Protein AF-A0A422QW40-F1 (afdb_monomer)

pLDDT: mean 78.73, std 14.74, range [31.61, 95.06]

Radius of gyration: 31.58 Å; Cα contacts (8 Å, |Δi|>4): 423; chains: 1; bounding box: 68×39×97 Å

Secondary structure (DSSP, 8-state):
------GGGTTEEEE--BTTB--EEEEEEEETTEEEEEEEEHHHHSSHHHHHHHHHHHHHHHHHHSPPPBHHHHHT---TT-SSSSTTEEEEEETTEEEEEEEEEETTEEEEEEEEHHHH-HHHHHHHHHHHHHHHHHTS---B--SSHHHHHHHHHHTGGGGS--SS-S---PPPHHHHHHHHHHHHHHHHHTSPPEEEEEEEEPTTSSEEEEEEE---SS--EEEEEEE-TTS-HHHHHHHHHHHHHHHHHHHS-HHHHHHHIIIIIHHHT-TTT--TTT-EEEEEEPPGGGTS-------------

Solvent-accessible surface area (backbone atoms only — not comparable to full-atom values): 18194 Å² total; per-residue (Å²): 130,89,83,86,88,62,94,90,41,80,49,51,42,86,41,74,64,52,91,93,41,73,29,30,33,34,32,50,46,77,39,80,92,41,82,47,74,51,77,35,40,23,92,60,56,76,32,66,68,54,18,48,54,51,44,50,53,49,52,52,52,48,46,72,76,48,60,69,40,39,49,54,63,61,62,56,50,69,57,96,85,54,85,66,85,46,43,49,35,43,83,41,83,48,101,89,56,47,28,21,32,16,43,48,78,54,99,92,47,78,49,76,51,78,29,46,29,88,81,55,35,64,69,52,12,45,49,51,22,50,52,55,42,50,53,55,52,73,72,44,81,64,44,67,61,55,97,44,74,68,57,36,51,58,45,50,71,77,43,51,78,76,52,56,81,61,96,62,89,63,79,74,79,69,74,49,74,67,54,50,51,50,54,51,49,54,55,50,51,56,56,62,71,68,50,65,54,33,42,31,46,32,42,35,58,33,92,85,78,37,29,42,35,36,38,43,26,43,75,49,89,83,53,61,67,50,78,46,80,45,76,43,84,86,51,59,68,56,64,48,34,54,56,44,49,58,52,47,36,57,48,38,26,72,76,71,30,65,59,48,18,50,51,45,37,70,81,43,41,56,67,67,51,27,72,92,71,50,48,62,86,81,37,48,76,49,77,47,73,53,61,66,79,52,67,55,75,82,76,84,68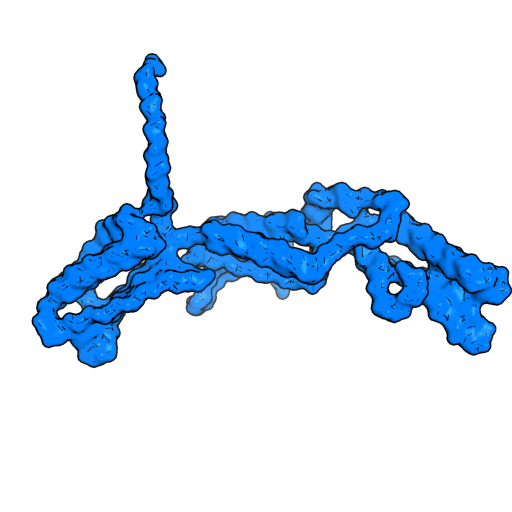,88,76,88,74,80,89,86,131

Nearest PDB structures (foldseek):
  6sy0-assembly1_B  TM=3.810E-01  e=9.345E-03  Plasmodium falciparum 3D7
  2pma-assembly1_A  TM=5.337E-01  e=3.961E+00  Legionella pneumophila subsp. pneumophila str. Philadelphia 1
  2poz-assembly1_F  TM=3.681E-01  e=4.179E+00  Mesorhizobium japonicum MAFF 303099
  2ox4-assembly1_E  TM=2.229E-01  e=3.559E+00  Zymomonas mobilis

Foldseek 3Di:
DDDDPDLQAVQKDWDPDDDPRATWIWRWDDAPNDTDIDIFGCLFAVHPVSRSVLSSVLNVLLCVQGPFDKPLLVQQDDDPPDPLNTRQWDFDDDVVFTWIKRWGQDPVGIDIDIFTCVVQNDVRRSVVSVVVNVVVSVPDQIFGPGPDPSSRVVSCVPPVVVSPDPPDSDNPDNQDPVRSVVSSVVSVVVSLVVTFFKWKWWWAQDPPRFKIWIKIWSPHVVIDIDIDIFGNNPDDLLVSLVVVLVVQLVSLCVVARNLLSVVCCVVPVCQLSPPVNDDRHVTDIDMDGRDPVSRDDPPDDDDDDDDDD

Structure (mmCIF, N/CA/C/O backbone):
data_AF-A0A422QW40-F1
#
_entry.id   AF-A0A422QW40-F1
#
loop_
_atom_site.group_PDB
_atom_site.id
_atom_site.type_symbol
_atom_site.label_atom_id
_atom_site.label_alt_id
_atom_site.label_comp_id
_atom_site.label_asym_id
_atom_site.label_entity_id
_atom_site.label_seq_id
_atom_site.pdbx_PDB_ins_code
_atom_site.Cartn_x
_atom_site.Cartn_y
_atom_site.Cartn_z
_atom_site.occupancy
_atom_site.B_iso_or_equiv
_atom_site.auth_seq_id
_atom_site.auth_comp_id
_atom_site.auth_asym_id
_atom_site.auth_atom_id
_atom_site.pdbx_PDB_model_num
ATOM 1 N N . MET A 1 1 ? 9.001 18.111 16.537 1.00 32.25 1 MET A N 1
ATOM 2 C CA . MET A 1 1 ? 7.819 17.443 15.950 1.00 32.25 1 MET A CA 1
ATOM 3 C C . MET A 1 1 ? 7.282 18.362 14.872 1.00 32.25 1 MET A C 1
ATOM 5 O O . MET A 1 1 ? 7.175 19.543 15.176 1.00 32.25 1 MET A O 1
ATOM 9 N N . 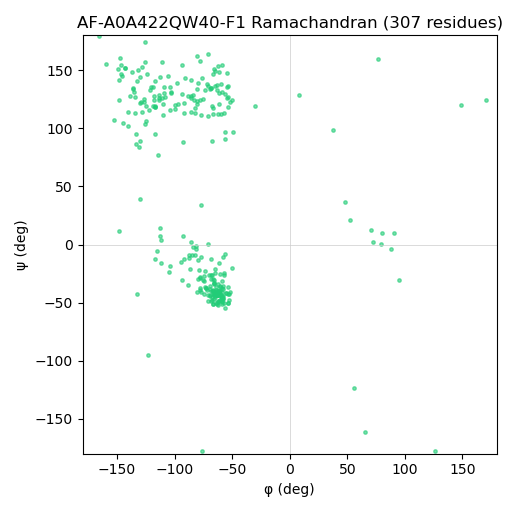PRO A 1 2 ? 7.024 17.891 13.642 1.00 34.09 2 PRO A N 1
ATOM 10 C CA . PRO A 1 2 ? 6.421 18.746 12.630 1.00 34.09 2 PRO A CA 1
ATOM 11 C C . PRO A 1 2 ? 4.976 19.064 13.033 1.00 34.09 2 PRO A C 1
ATOM 13 O O . PRO A 1 2 ? 4.255 18.180 13.497 1.00 34.09 2 PRO A O 1
ATOM 16 N N . VAL A 1 3 ? 4.620 20.340 12.914 1.00 34.12 3 VAL A N 1
ATOM 17 C CA . VAL A 1 3 ? 3.290 20.906 13.165 1.00 34.12 3 VAL A CA 1
ATOM 18 C C . VAL A 1 3 ? 2.415 20.629 11.938 1.00 34.12 3 VAL A C 1
ATOM 20 O O . VAL A 1 3 ? 2.912 20.683 10.815 1.00 34.12 3 VAL A O 1
ATOM 23 N N . PHE A 1 4 ? 1.154 20.262 12.166 1.00 40.44 4 PHE A N 1
ATOM 24 C CA . PHE A 1 4 ? 0.207 19.812 11.145 1.00 40.44 4 PHE A CA 1
ATOM 25 C C . PHE A 1 4 ? -0.789 20.928 10.827 1.00 40.44 4 PHE A C 1
ATOM 27 O O . PHE A 1 4 ? -1.591 21.260 11.692 1.00 40.44 4 PHE A O 1
ATOM 34 N N . ASP A 1 5 ? -0.763 21.430 9.597 1.00 38.44 5 ASP A N 1
ATOM 35 C CA . ASP A 1 5 ? -1.812 22.264 9.004 1.00 38.44 5 ASP A CA 1
ATOM 36 C C . ASP A 1 5 ? -2.150 21.652 7.636 1.00 38.44 5 ASP A C 1
ATOM 38 O O . ASP A 1 5 ? -1.466 21.949 6.664 1.00 38.44 5 ASP A O 1
ATOM 42 N N . ASP A 1 6 ? -3.097 20.704 7.598 1.00 43.56 6 ASP A N 1
ATOM 43 C CA . ASP A 1 6 ? -4.080 20.481 6.514 1.00 43.56 6 ASP A CA 1
ATOM 44 C C . ASP A 1 6 ? -4.842 19.151 6.744 1.00 43.56 6 ASP A C 1
ATOM 46 O O . ASP A 1 6 ? -4.253 18.068 6.860 1.00 43.56 6 ASP A O 1
ATOM 50 N N . ASP A 1 7 ? -6.176 19.215 6.786 1.00 51.72 7 ASP A N 1
ATOM 51 C CA . ASP A 1 7 ? -7.093 18.086 7.039 1.00 51.72 7 ASP A CA 1
ATOM 52 C C . ASP A 1 7 ? -6.984 16.964 5.983 1.00 51.72 7 ASP A C 1
ATOM 54 O O . ASP A 1 7 ? -7.394 15.818 6.203 1.00 51.72 7 ASP A O 1
ATOM 58 N N . SER A 1 8 ? -6.370 17.254 4.832 1.00 56.41 8 SER A N 1
ATOM 59 C CA . SER A 1 8 ? -6.226 16.328 3.707 1.00 56.41 8 SER A CA 1
ATOM 60 C C . SER A 1 8 ? -5.087 15.295 3.865 1.00 56.41 8 SER A C 1
ATOM 62 O O . SER A 1 8 ? -5.067 14.275 3.153 1.00 56.41 8 SER A O 1
ATOM 64 N N . GLU A 1 9 ? -4.174 15.485 4.829 1.00 64.38 9 GLU A N 1
ATOM 65 C CA . GLU A 1 9 ? -2.908 14.736 4.943 1.00 64.38 9 GLU A CA 1
ATOM 66 C C . GLU A 1 9 ? -2.797 13.799 6.158 1.00 64.38 9 GLU A C 1
ATOM 68 O O . GLU A 1 9 ? -1.749 13.189 6.371 1.00 64.38 9 GLU A O 1
ATOM 73 N N . TYR A 1 10 ? -3.864 13.591 6.942 1.00 76.38 10 TYR A N 1
ATOM 74 C CA . TYR A 1 10 ? -3.786 12.723 8.128 1.00 76.38 10 TYR A CA 1
ATOM 75 C C . TYR A 1 10 ? -3.163 11.346 7.822 1.00 76.38 10 TYR A C 1
ATOM 77 O O . TYR A 1 10 ? -3.645 10.586 6.972 1.00 76.38 10 TYR A O 1
ATOM 85 N N . GLY A 1 11 ? -2.099 11.016 8.564 1.00 78.44 11 GLY A N 1
ATOM 86 C CA . GLY A 1 11 ? -1.365 9.755 8.455 1.00 78.44 11 GLY A CA 1
ATOM 87 C C . GLY A 1 11 ? -0.546 9.600 7.174 1.00 78.44 11 GLY A C 1
ATOM 88 O O . GLY A 1 11 ? -0.102 8.489 6.887 1.00 78.44 11 GLY A O 1
ATOM 89 N N . ILE A 1 12 ? -0.357 10.675 6.408 1.00 88.38 12 ILE A N 1
ATOM 90 C CA . ILE A 1 12 ? 0.447 10.739 5.189 1.00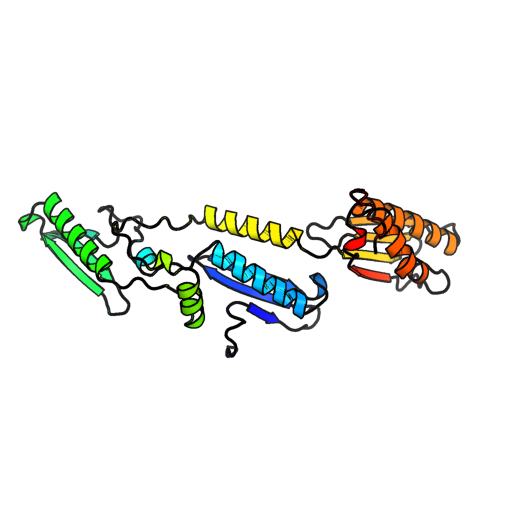 88.38 12 ILE A CA 1
ATOM 91 C C . ILE A 1 12 ? 1.549 11.779 5.406 1.00 88.38 12 ILE A C 1
ATOM 93 O O . ILE A 1 12 ? 1.309 12.848 5.948 1.00 88.38 12 ILE A O 1
ATOM 97 N N . TYR A 1 13 ? 2.775 11.447 5.013 1.00 88.38 13 TYR A N 1
ATOM 98 C CA . TYR A 1 13 ? 3.954 12.266 5.272 1.00 88.38 13 TYR A CA 1
ATOM 99 C C . TYR A 1 13 ? 4.804 12.375 4.013 1.00 88.38 13 TYR A C 1
ATOM 101 O O . TYR A 1 13 ? 5.193 11.348 3.440 1.00 88.38 13 TYR A O 1
ATOM 109 N N . ARG A 1 14 ? 5.136 13.603 3.609 1.00 91.56 14 ARG A N 1
ATOM 110 C CA . ARG A 1 14 ? 6.107 13.856 2.546 1.00 91.56 14 ARG A CA 1
ATOM 111 C C . ARG A 1 14 ? 7.530 13.752 3.088 1.00 91.56 14 ARG A C 1
ATOM 113 O O . ARG A 1 14 ? 7.861 14.310 4.128 1.00 91.56 14 ARG A O 1
ATOM 120 N N . PHE A 1 15 ? 8.377 13.046 2.354 1.00 89.75 15 PHE A N 1
ATOM 121 C CA . PHE A 1 15 ? 9.818 13.012 2.553 1.00 89.75 15 PHE A CA 1
ATOM 122 C C . PHE A 1 15 ? 10.484 13.452 1.257 1.00 89.75 15 PHE A C 1
ATOM 124 O O . PHE A 1 15 ? 10.370 12.765 0.239 1.00 89.75 15 PHE A O 1
ATOM 131 N N . GLU A 1 16 ? 11.185 14.578 1.304 1.00 89.88 16 GLU A N 1
ATOM 132 C CA . GLU A 1 16 ? 11.960 15.049 0.161 1.00 89.88 16 GLU A CA 1
ATOM 133 C C . GLU A 1 16 ? 13.202 14.193 -0.088 1.00 89.88 16 GLU A C 1
ATOM 135 O O . GLU A 1 16 ? 13.622 13.390 0.755 1.00 89.88 16 GLU A O 1
ATOM 140 N N . ALA A 1 17 ? 13.768 14.338 -1.287 1.00 85.81 17 ALA A N 1
ATOM 141 C CA . ALA A 1 17 ? 14.987 13.638 -1.654 1.00 85.81 17 ALA A CA 1
ATOM 142 C C . ALA A 1 17 ? 16.130 14.061 -0.722 1.00 85.81 17 ALA A C 1
ATOM 144 O O . ALA A 1 17 ? 16.372 15.249 -0.510 1.00 85.81 17 ALA A O 1
ATOM 145 N N . HIS A 1 18 ? 16.842 13.083 -0.169 1.00 79.44 18 HIS A N 1
ATOM 146 C CA . HIS A 1 18 ? 17.982 13.335 0.703 1.00 79.44 18 HIS A CA 1
ATOM 147 C C . HIS A 1 18 ? 19.103 12.333 0.419 1.00 79.44 18 HIS A C 1
ATOM 149 O O . HIS A 1 18 ? 18.951 11.127 0.637 1.00 79.44 18 HIS A O 1
ATOM 155 N N . GLY A 1 19 ? 20.232 12.834 -0.089 1.00 81.31 19 GLY A N 1
ATOM 156 C CA . GLY A 1 19 ? 21.357 12.006 -0.525 1.00 81.31 19 GLY A CA 1
ATOM 157 C C . GLY A 1 19 ? 20.931 10.974 -1.574 1.00 81.31 19 GLY A C 1
ATOM 158 O O . GLY A 1 19 ? 20.345 11.314 -2.597 1.00 81.31 19 GLY A O 1
ATOM 159 N N . HIS A 1 20 ? 21.185 9.692 -1.302 1.00 74.50 20 HIS A N 1
ATOM 160 C CA . HIS A 1 20 ? 20.801 8.580 -2.184 1.00 74.50 20 HIS A CA 1
ATOM 161 C C . HIS A 1 20 ? 19.332 8.146 -2.044 1.00 74.50 20 HIS A C 1
ATOM 163 O O . HIS A 1 20 ? 18.886 7.217 -2.723 1.00 74.50 20 HIS A O 1
ATOM 169 N N . HIS A 1 21 ? 18.567 8.771 -1.147 1.00 76.25 21 HIS A N 1
ATOM 170 C CA . HIS A 1 21 ? 17.152 8.477 -0.980 1.00 76.25 21 HIS A CA 1
ATOM 171 C C . HIS A 1 21 ? 16.322 9.404 -1.860 1.00 76.25 21 HIS A C 1
ATOM 173 O O . HIS A 1 21 ? 16.253 10.606 -1.622 1.00 76.25 21 HIS A O 1
ATOM 179 N N . GLY A 1 22 ? 15.662 8.819 -2.861 1.00 82.88 22 GLY A N 1
ATOM 180 C CA . GLY A 1 22 ? 14.663 9.528 -3.651 1.00 82.88 22 GLY A CA 1
ATOM 181 C C . GLY A 1 22 ? 13.478 9.971 -2.795 1.00 82.88 22 GLY A C 1
ATOM 182 O O . GLY A 1 22 ? 13.164 9.350 -1.771 1.00 82.88 22 GLY A O 1
ATOM 183 N N . ALA A 1 23 ? 12.823 11.035 -3.244 1.00 89.81 23 ALA A N 1
ATOM 184 C CA . ALA A 1 23 ? 11.664 11.579 -2.567 1.00 89.81 23 ALA A CA 1
ATOM 185 C C . ALA A 1 23 ? 10.480 10.594 -2.582 1.00 89.81 23 ALA A C 1
ATOM 187 O O . ALA A 1 23 ? 10.366 9.728 -3.461 1.00 89.81 23 ALA A O 1
ATOM 188 N N . LYS A 1 24 ? 9.651 10.656 -1.540 1.00 92.56 24 LYS A N 1
ATOM 189 C CA . LYS A 1 24 ? 8.623 9.650 -1.259 1.00 92.56 24 LYS A CA 1
ATOM 190 C C . LYS A 1 24 ? 7.517 10.179 -0.354 1.00 92.56 24 LYS A C 1
ATOM 192 O O . LYS A 1 24 ? 7.725 11.058 0.475 1.00 92.56 24 LYS A O 1
ATOM 197 N N . TRP A 1 25 ? 6.357 9.556 -0.456 1.00 93.06 25 TRP A N 1
ATOM 198 C CA . TRP A 1 25 ? 5.246 9.692 0.472 1.00 93.06 25 TRP A CA 1
ATOM 199 C C . TRP A 1 25 ? 5.164 8.461 1.368 1.00 93.06 25 TRP A C 1
ATOM 201 O O . TRP A 1 25 ? 5.286 7.327 0.905 1.00 93.06 25 TRP A O 1
ATOM 211 N N . ARG A 1 26 ? 4.963 8.656 2.667 1.00 93.62 26 ARG A N 1
ATOM 212 C CA . ARG A 1 26 ? 4.802 7.574 3.640 1.00 93.62 26 ARG A CA 1
ATOM 213 C C . ARG A 1 26 ? 3.425 7.652 4.265 1.00 93.62 26 ARG A C 1
ATOM 215 O O . ARG A 1 26 ? 3.065 8.674 4.827 1.00 93.62 26 ARG A O 1
ATOM 222 N N . VAL A 1 27 ? 2.702 6.545 4.234 1.00 92.75 27 VAL A N 1
ATOM 223 C CA . VAL A 1 27 ? 1.495 6.343 5.028 1.00 92.75 27 VAL A CA 1
ATOM 224 C C . VAL A 1 27 ? 1.905 5.682 6.337 1.00 92.75 27 VAL A C 1
ATOM 226 O O . VAL A 1 27 ? 2.510 4.612 6.302 1.00 92.75 27 VAL A O 1
ATOM 229 N N . SER A 1 28 ? 1.602 6.305 7.473 1.00 89.69 28 SER A N 1
ATOM 230 C CA . SER A 1 28 ? 1.846 5.757 8.810 1.00 89.69 28 SER A CA 1
ATOM 231 C C . SER A 1 28 ? 0.611 5.953 9.683 1.00 89.69 28 SER A C 1
ATOM 233 O O . SER A 1 28 ? 0.221 7.074 10.004 1.00 89.69 28 SER A O 1
ATOM 235 N N . LEU A 1 29 ? -0.024 4.841 10.049 1.00 84.81 29 LEU A N 1
ATOM 236 C CA . LEU A 1 29 ? -1.287 4.796 10.783 1.00 84.81 29 LEU A CA 1
ATOM 237 C C . LEU A 1 29 ? -1.205 3.727 11.874 1.00 84.81 29 LEU A C 1
ATOM 239 O O . LEU A 1 29 ? -0.579 2.687 11.693 1.00 84.81 29 LEU A O 1
ATOM 243 N N . SER A 1 30 ? -1.905 3.935 12.986 1.00 81.19 30 SER A N 1
ATOM 244 C CA . SER A 1 30 ? -2.104 2.900 14.006 1.00 81.19 30 SER A CA 1
ATOM 245 C C . SER A 1 30 ? -3.574 2.506 14.066 1.00 81.19 30 SER A C 1
ATOM 247 O O . SER A 1 30 ? -4.449 3.370 14.203 1.00 81.19 30 SER A O 1
ATOM 249 N N . ARG A 1 31 ? -3.866 1.205 13.940 1.00 79.88 31 ARG A N 1
ATOM 250 C CA . ARG A 1 31 ? -5.231 0.660 14.011 1.00 79.88 31 ARG A CA 1
ATOM 251 C C . ARG A 1 31 ? -5.260 -0.635 14.808 1.00 79.88 31 ARG A C 1
ATOM 253 O O . ARG A 1 31 ? -4.487 -1.555 14.563 1.00 79.88 31 ARG A O 1
ATOM 260 N N . GLN A 1 32 ? -6.151 -0.696 15.800 1.00 77.00 32 GLN A N 1
ATOM 261 C CA . GLN A 1 32 ? -6.352 -1.863 16.667 1.00 77.00 32 GLN A CA 1
ATOM 262 C C . GLN A 1 32 ? -5.041 -2.452 17.238 1.00 77.00 32 GLN A C 1
ATOM 264 O O . GLN A 1 32 ? -4.926 -3.669 17.398 1.00 77.00 32 GLN A O 1
ATOM 269 N N . GLY A 1 33 ? -4.061 -1.603 17.568 1.00 74.50 33 GLY A N 1
ATOM 270 C CA . GLY A 1 33 ? -2.753 -2.014 18.099 1.00 74.50 33 GLY A CA 1
ATOM 271 C C . GLY A 1 33 ? -1.738 -2.496 17.054 1.00 74.50 33 GLY A C 1
ATOM 272 O O . GLY A 1 33 ? -0.703 -3.025 17.443 1.00 74.50 33 GLY A O 1
ATOM 273 N N . HIS A 1 34 ? -2.019 -2.328 15.758 1.00 81.88 34 HIS A N 1
ATOM 274 C CA . HIS A 1 34 ? -1.082 -2.590 14.666 1.00 81.88 34 HIS A CA 1
ATOM 275 C C . HIS A 1 34 ? -0.619 -1.269 14.057 1.00 81.88 34 HIS A C 1
ATOM 277 O O . HIS A 1 34 ? -1.442 -0.444 13.653 1.00 81.88 34 HIS A O 1
ATOM 283 N N . GLN A 1 35 ? 0.698 -1.095 13.977 1.00 84.69 35 GLN A N 1
ATOM 284 C CA . GLN A 1 35 ? 1.316 -0.025 13.209 1.00 84.69 35 GLN A CA 1
ATOM 285 C C . GLN A 1 35 ? 1.346 -0.444 11.738 1.00 84.69 35 GLN A C 1
ATOM 287 O O . GLN A 1 35 ? 1.893 -1.489 11.387 1.00 84.69 35 GLN A O 1
ATOM 292 N N . ILE A 1 36 ? 0.716 0.357 10.891 1.00 89.44 36 ILE A N 1
ATOM 293 C CA . ILE A 1 36 ? 0.648 0.166 9.449 1.00 89.44 36 ILE A CA 1
ATOM 294 C C . ILE A 1 36 ? 1.498 1.259 8.826 1.00 89.44 36 ILE A C 1
ATOM 296 O O . ILE A 1 36 ? 1.140 2.434 8.881 1.00 89.44 36 ILE A O 1
ATOM 300 N N . GLU A 1 37 ? 2.615 0.858 8.230 1.00 91.31 37 GLU A N 1
ATOM 301 C CA . GLU A 1 37 ? 3.505 1.753 7.504 1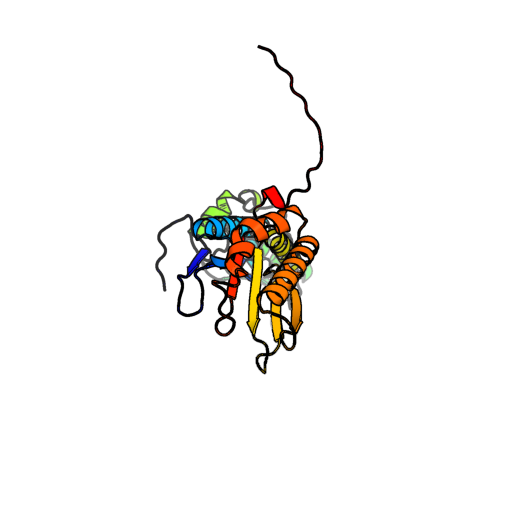.00 91.31 37 GLU A CA 1
ATOM 302 C C . GLU A 1 37 ? 3.651 1.277 6.060 1.00 91.31 37 GLU A C 1
ATOM 304 O O . GLU A 1 37 ? 3.878 0.092 5.802 1.00 91.31 37 GLU A O 1
ATOM 309 N N . ARG A 1 38 ? 3.532 2.198 5.103 1.00 92.44 38 ARG A N 1
ATOM 310 C CA . ARG A 1 38 ? 3.862 1.935 3.702 1.00 92.44 38 ARG A CA 1
ATOM 311 C C . ARG A 1 38 ? 4.434 3.173 3.039 1.00 92.44 38 ARG A C 1
ATOM 313 O O . ARG A 1 38 ? 4.027 4.287 3.333 1.00 92.44 38 ARG A O 1
ATOM 320 N N . THR A 1 39 ? 5.382 2.968 2.133 1.00 92.62 39 THR A N 1
ATOM 321 C CA . THR A 1 39 ? 6.076 4.043 1.419 1.00 92.62 39 THR A CA 1
ATOM 322 C C . THR A 1 39 ? 5.805 3.959 -0.084 1.00 92.62 39 THR A C 1
ATOM 324 O O . THR A 1 39 ? 5.799 2.869 -0.657 1.00 92.62 39 THR A O 1
ATOM 327 N N . PHE A 1 40 ? 5.621 5.119 -0.707 1.00 91.94 40 PHE A N 1
ATOM 328 C CA . PHE A 1 40 ? 5.358 5.346 -2.123 1.00 91.94 40 PHE A CA 1
ATOM 329 C C . PHE A 1 40 ? 6.425 6.311 -2.647 1.00 91.94 40 PHE A C 1
ATOM 331 O O . PHE A 1 40 ? 6.418 7.480 -2.284 1.00 91.94 40 PHE A O 1
ATOM 338 N N . CYS A 1 41 ? 7.394 5.822 -3.422 1.00 90.06 41 CYS A N 1
ATOM 339 C CA . CYS A 1 41 ? 8.500 6.656 -3.905 1.00 90.06 41 CYS A CA 1
ATOM 340 C C . CYS A 1 41 ? 8.174 7.292 -5.256 1.00 90.06 41 CYS A C 1
ATOM 342 O O . CYS A 1 41 ? 7.643 6.606 -6.129 1.00 90.06 41 CYS A O 1
ATOM 344 N N . ASP A 1 42 ? 8.622 8.528 -5.469 1.00 89.06 42 ASP A N 1
ATOM 345 C CA . ASP A 1 42 ? 8.429 9.268 -6.724 1.00 89.06 42 ASP A CA 1
ATOM 346 C C . ASP A 1 42 ? 9.030 8.497 -7.911 1.00 89.06 42 ASP A C 1
ATOM 348 O O . ASP A 1 42 ? 8.420 8.385 -8.967 1.00 89.06 42 ASP A O 1
ATOM 352 N N . SER A 1 43 ? 10.158 7.811 -7.699 1.00 84.75 43 SER A N 1
ATOM 353 C CA . SER A 1 43 ? 10.797 6.945 -8.702 1.00 84.75 43 SER A CA 1
ATOM 354 C C . SER A 1 43 ? 10.023 5.666 -9.060 1.00 84.75 43 SER A C 1
ATOM 356 O O . SER A 1 43 ? 10.383 4.975 -10.015 1.00 84.75 43 SER A O 1
ATOM 358 N N . LEU A 1 44 ? 8.995 5.299 -8.286 1.00 85.88 44 LEU A N 1
ATOM 359 C CA . LEU A 1 44 ? 8.123 4.156 -8.574 1.00 85.88 44 LEU A CA 1
ATOM 360 C C . LEU A 1 44 ? 6.867 4.559 -9.348 1.00 85.88 44 LEU A C 1
ATOM 362 O O . LEU A 1 44 ? 6.371 3.729 -10.104 1.00 85.88 44 LEU A O 1
ATOM 366 N N . TYR A 1 45 ? 6.358 5.779 -9.151 1.00 85.31 45 TYR A N 1
ATOM 367 C CA . TYR A 1 45 ? 5.095 6.238 -9.748 1.00 85.31 45 TYR A CA 1
ATOM 368 C C . TYR A 1 45 ? 5.256 7.393 -10.749 1.00 85.31 45 TYR A C 1
ATOM 370 O O . TYR A 1 45 ? 4.295 7.761 -11.412 1.00 85.31 45 TYR A O 1
ATOM 378 N N . GLY A 1 46 ? 6.464 7.939 -10.890 1.00 82.88 46 GLY A N 1
ATOM 379 C CA . GLY A 1 46 ? 6.828 8.944 -11.888 1.00 82.88 46 GLY A CA 1
ATOM 380 C C . GLY A 1 46 ? 6.735 10.384 -11.386 1.00 82.88 46 GLY A C 1
ATOM 381 O O . GLY A 1 46 ? 7.522 11.220 -11.817 1.00 82.88 46 GLY A O 1
ATOM 382 N N . SER 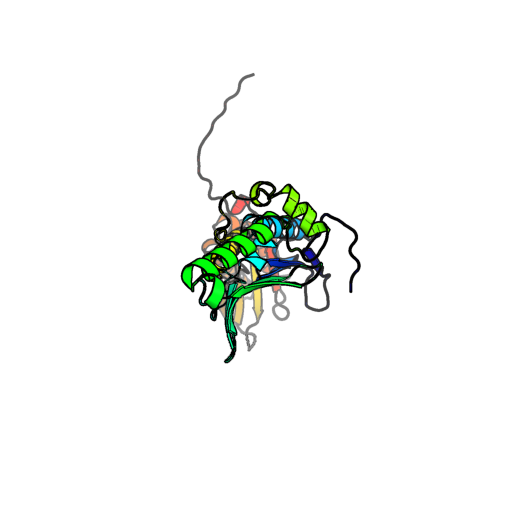A 1 47 ? 5.836 10.691 -10.446 1.00 86.94 47 SER A N 1
ATOM 383 C CA . SER A 1 47 ? 5.691 12.050 -9.905 1.00 86.94 47 SER A CA 1
ATOM 384 C C . SER A 1 47 ? 5.260 12.077 -8.437 1.00 86.94 47 SER A C 1
ATOM 386 O O . SER A 1 47 ? 4.688 11.118 -7.916 1.00 86.94 47 SER A O 1
ATOM 388 N N . SER A 1 48 ? 5.497 13.207 -7.762 1.00 88.44 48 SER A N 1
ATOM 389 C CA . SER A 1 48 ? 5.036 13.412 -6.380 1.00 88.44 48 SER A CA 1
ATOM 390 C C . SER A 1 48 ? 3.503 13.376 -6.279 1.00 88.44 48 SER A C 1
ATOM 392 O O . SER A 1 48 ? 2.956 12.754 -5.370 1.00 88.44 48 SER A O 1
ATOM 394 N N . MET A 1 49 ? 2.794 13.961 -7.252 1.00 88.62 49 MET A N 1
ATOM 395 C CA . MET A 1 49 ? 1.327 13.996 -7.268 1.00 88.62 49 MET A CA 1
ATOM 396 C C . MET A 1 49 ? 0.713 12.597 -7.414 1.00 88.62 49 MET A C 1
ATOM 398 O O . MET A 1 49 ? -0.191 12.238 -6.660 1.00 88.62 49 MET A O 1
ATOM 402 N N . THR A 1 50 ? 1.227 11.772 -8.332 1.00 89.56 50 THR A N 1
ATOM 403 C CA . THR A 1 50 ? 0.762 10.381 -8.492 1.00 89.56 50 THR A CA 1
ATOM 404 C C . THR A 1 50 ? 1.051 9.551 -7.242 1.00 89.56 50 THR A C 1
ATOM 406 O O . THR A 1 50 ? 0.190 8.787 -6.802 1.00 89.56 50 THR A O 1
ATOM 409 N N . CYS A 1 51 ? 2.206 9.754 -6.599 1.00 90.12 51 CYS A N 1
ATOM 410 C CA . CYS A 1 51 ? 2.513 9.124 -5.314 1.00 90.12 51 CYS A CA 1
ATOM 411 C C . CYS A 1 51 ? 1.532 9.520 -4.211 1.00 90.12 51 CYS A C 1
ATOM 413 O O . CYS A 1 51 ? 1.093 8.648 -3.461 1.00 90.12 51 CYS A O 1
ATOM 415 N N . LEU A 1 52 ? 1.176 10.804 -4.111 1.00 89.88 52 LEU A N 1
ATOM 416 C CA . LEU A 1 52 ? 0.216 11.291 -3.123 1.00 89.88 52 LEU A CA 1
ATOM 417 C C . LEU A 1 52 ? -1.172 10.678 -3.342 1.00 89.88 52 LEU A C 1
ATOM 419 O O . LEU A 1 52 ? -1.797 10.227 -2.382 1.00 89.88 52 LEU A O 1
ATOM 423 N N . ILE A 1 53 ? -1.634 10.595 -4.594 1.00 90.1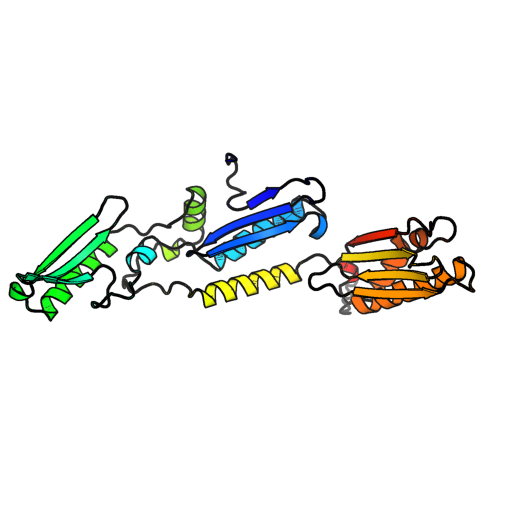2 53 ILE A N 1
ATOM 424 C CA . ILE A 1 53 ? -2.904 9.938 -4.946 1.00 90.12 53 ILE A CA 1
ATOM 425 C C . ILE A 1 53 ? -2.893 8.474 -4.486 1.00 90.12 53 ILE A C 1
ATOM 427 O O . ILE A 1 53 ? -3.831 8.027 -3.824 1.00 90.12 53 ILE A O 1
ATOM 431 N N . GLN A 1 54 ? -1.813 7.737 -4.762 1.00 92.50 54 GLN A N 1
ATOM 432 C CA . GLN A 1 54 ? -1.682 6.336 -4.347 1.00 92.50 54 GLN A CA 1
ATOM 433 C C . GLN A 1 54 ? -1.592 6.182 -2.822 1.00 92.50 54 GLN A C 1
ATOM 435 O O . GLN A 1 54 ? -2.215 5.283 -2.253 1.00 92.50 54 GLN A O 1
ATOM 440 N N . ALA A 1 55 ? -0.877 7.078 -2.138 1.00 92.75 55 ALA A N 1
ATOM 441 C CA . ALA A 1 55 ? -0.795 7.097 -0.680 1.00 92.75 55 ALA A CA 1
ATOM 442 C C . ALA A 1 55 ? -2.167 7.366 -0.034 1.00 92.75 55 ALA A C 1
ATOM 444 O O . ALA A 1 55 ? -2.550 6.658 0.902 1.00 92.75 55 ALA A O 1
ATOM 445 N N . ARG A 1 56 ? -2.938 8.325 -0.566 1.00 90.50 56 ARG A N 1
ATOM 446 C CA . ARG A 1 56 ? -4.315 8.626 -0.136 1.00 90.50 56 ARG A CA 1
ATOM 447 C C . ARG A 1 56 ? -5.245 7.440 -0.365 1.00 90.50 56 ARG A C 1
ATOM 449 O O . ARG A 1 56 ? -5.909 7.002 0.571 1.00 90.50 56 ARG A O 1
ATOM 456 N N . ALA A 1 57 ? -5.224 6.849 -1.557 1.00 90.88 57 ALA A N 1
ATOM 457 C CA . ALA A 1 57 ? -6.021 5.662 -1.860 1.00 90.88 57 ALA A CA 1
ATOM 458 C C . ALA A 1 57 ? -5.682 4.485 -0.926 1.00 90.88 57 ALA A C 1
ATOM 460 O O . ALA A 1 57 ? -6.578 3.781 -0.458 1.00 90.88 57 ALA A O 1
ATOM 461 N N . TYR A 1 58 ? -4.397 4.277 -0.614 1.00 92.75 58 TYR A N 1
ATOM 462 C CA . TYR A 1 58 ? -3.967 3.220 0.302 1.00 92.75 58 TYR A CA 1
ATOM 463 C C . TYR A 1 58 ? -4.428 3.477 1.737 1.00 92.75 58 TYR A C 1
ATOM 465 O O . TYR A 1 58 ? -4.953 2.566 2.380 1.00 92.75 58 TYR A O 1
ATOM 473 N N . ARG A 1 59 ? -4.280 4.713 2.233 1.00 89.12 59 ARG A N 1
ATOM 474 C CA . ARG A 1 59 ? -4.806 5.132 3.540 1.00 89.12 59 ARG A CA 1
ATOM 475 C C . ARG A 1 59 ? -6.298 4.830 3.633 1.00 89.12 59 ARG A C 1
ATOM 477 O O . ARG A 1 59 ? -6.731 4.199 4.595 1.00 89.12 59 ARG A O 1
ATOM 484 N N . ASP A 1 60 ? -7.060 5.242 2.631 1.00 86.12 60 ASP A N 1
ATOM 485 C CA . ASP A 1 60 ? -8.511 5.115 2.619 1.00 86.12 60 ASP A CA 1
ATOM 486 C C . ASP A 1 60 ? -8.956 3.645 2.566 1.00 86.12 60 ASP A C 1
ATOM 488 O O . ASP A 1 60 ? -9.858 3.250 3.307 1.00 86.12 60 ASP A O 1
ATOM 492 N N . ALA A 1 61 ? -8.266 2.807 1.783 1.00 88.94 61 ALA A N 1
ATOM 493 C CA . ALA A 1 61 ? -8.493 1.362 1.756 1.00 88.94 61 ALA A CA 1
ATOM 494 C C . ALA A 1 61 ? -8.197 0.697 3.113 1.00 88.94 61 ALA A C 1
ATOM 496 O O . ALA A 1 61 ? -8.960 -0.155 3.572 1.00 88.94 61 ALA A O 1
ATOM 497 N N . VAL A 1 62 ? -7.110 1.099 3.781 1.00 89.00 62 VAL A N 1
ATOM 498 C CA . VAL A 1 62 ? -6.756 0.608 5.122 1.00 89.00 62 VAL A CA 1
ATOM 499 C C . VAL A 1 62 ? -7.788 1.049 6.155 1.00 89.00 62 VAL A C 1
ATOM 501 O O . VAL A 1 62 ? -8.196 0.234 6.981 1.00 89.00 62 VAL A O 1
ATOM 504 N N . MET A 1 63 ? -8.231 2.307 6.107 1.00 83.44 63 MET A N 1
ATOM 505 C CA . MET A 1 63 ? -9.260 2.822 7.010 1.00 83.44 63 MET A CA 1
ATOM 506 C C . MET A 1 63 ? -10.568 2.050 6.855 1.00 83.44 63 MET A C 1
ATOM 508 O O . MET A 1 63 ? -11.109 1.608 7.863 1.00 83.44 63 MET A O 1
ATOM 512 N N . ALA A 1 64 ? -11.029 1.831 5.619 1.00 81.38 64 ALA A N 1
ATOM 513 C CA . ALA A 1 64 ? -12.245 1.072 5.330 1.00 81.38 64 ALA A CA 1
ATOM 514 C C . ALA A 1 64 ? -12.155 -0.391 5.803 1.00 81.38 64 ALA A C 1
ATOM 516 O O . ALA A 1 64 ? -13.098 -0.926 6.380 1.00 81.38 64 ALA A O 1
ATOM 517 N N . ALA A 1 65 ? -11.008 -1.044 5.596 1.00 84.69 65 ALA A N 1
ATOM 518 C CA . ALA A 1 65 ? -10.841 -2.456 5.934 1.00 84.69 65 ALA A CA 1
ATOM 519 C C . ALA A 1 65 ? -10.582 -2.719 7.427 1.00 84.69 65 ALA A C 1
ATOM 521 O O . ALA A 1 65 ? -10.898 -3.809 7.922 1.00 84.69 65 ALA A O 1
ATOM 522 N N . ILE A 1 66 ? -9.959 -1.764 8.127 1.00 83.62 66 ILE A N 1
ATOM 523 C CA . ILE A 1 66 ? -9.529 -1.886 9.524 1.00 83.62 66 ILE A CA 1
ATOM 524 C C . ILE A 1 66 ? -10.012 -0.645 10.298 1.00 83.62 66 ILE A C 1
ATOM 526 O O . ILE A 1 66 ? -9.249 0.311 10.497 1.00 83.62 66 ILE A O 1
ATOM 530 N N . PRO A 1 67 ? -11.273 -0.657 10.764 1.00 74.88 67 PRO A N 1
ATOM 531 C CA . PRO A 1 67 ? -11.853 0.481 11.460 1.00 74.88 67 PRO A CA 1
ATOM 532 C C . PRO A 1 67 ? -11.146 0.745 12.800 1.00 74.88 67 PRO A C 1
ATOM 534 O O . PRO A 1 67 ? -10.600 -0.185 13.420 1.00 74.88 67 PRO A O 1
ATOM 537 N N . PRO A 1 68 ? -11.127 2.010 13.260 1.00 71.94 68 PRO A N 1
ATOM 538 C CA . PRO A 1 68 ? -10.586 2.364 14.565 1.00 71.94 68 PRO A CA 1
ATOM 539 C C . PRO A 1 68 ? -11.360 1.663 15.687 1.00 71.94 68 PRO A C 1
ATOM 541 O O . PRO A 1 68 ? -12.551 1.392 15.577 1.00 71.94 68 PRO A O 1
ATOM 544 N N . THR A 1 69 ? -10.652 1.359 16.774 1.00 71.69 69 THR A N 1
ATOM 545 C CA . THR A 1 69 ? -11.243 0.691 17.943 1.00 71.69 69 THR A CA 1
ATOM 546 C C . THR A 1 69 ? -12.169 1.667 18.662 1.00 71.69 69 THR A C 1
ATOM 548 O O . THR A 1 69 ? -11.767 2.813 18.897 1.00 71.69 69 THR A O 1
ATOM 551 N N . THR A 1 70 ? -13.355 1.230 19.076 1.00 71.50 70 THR A N 1
ATOM 552 C CA . THR A 1 70 ? -14.192 2.045 19.969 1.00 71.50 70 THR A CA 1
ATOM 553 C C . THR A 1 70 ? -13.683 1.953 21.411 1.00 71.50 70 THR A C 1
ATOM 555 O O . THR A 1 70 ? -12.969 1.023 21.808 1.00 71.50 70 THR A O 1
ATOM 558 N N . ASN A 1 71 ? -14.013 2.944 22.234 1.00 71.56 71 ASN A N 1
ATOM 559 C CA . ASN A 1 71 ? -13.739 2.900 23.670 1.00 71.56 71 ASN A CA 1
ATOM 560 C C . ASN A 1 71 ? -14.444 1.713 24.347 1.00 71.56 71 ASN A C 1
ATOM 562 O O . ASN A 1 71 ? -13.842 1.056 25.194 1.00 71.56 71 ASN A O 1
ATOM 566 N N . HIS A 1 72 ? -15.656 1.374 23.913 1.00 68.19 72 HIS A N 1
ATOM 567 C CA . HIS A 1 72 ? -16.394 0.194 24.360 1.00 68.19 72 HIS A CA 1
ATOM 568 C C . HIS A 1 72 ? -15.641 -1.109 24.091 1.00 68.19 72 HIS A C 1
ATOM 570 O O . HIS A 1 72 ? -15.417 -1.889 25.015 1.00 68.19 72 HIS A O 1
ATOM 576 N N . GLU A 1 73 ? -15.123 -1.302 22.876 1.00 69.19 73 GLU A N 1
ATOM 577 C CA . GLU A 1 73 ? -14.302 -2.471 22.528 1.00 69.19 73 GLU A CA 1
ATOM 578 C C . GLU A 1 73 ? -13.041 -2.598 23.404 1.00 69.19 73 GLU A C 1
ATOM 580 O O . GLU A 1 73 ? -12.581 -3.707 23.693 1.00 69.19 73 GLU A O 1
ATOM 585 N N . ARG A 1 74 ? -12.466 -1.477 23.870 1.00 70.62 74 ARG A N 1
ATOM 586 C CA . ARG A 1 74 ? -11.350 -1.510 24.834 1.00 70.62 74 ARG A CA 1
ATOM 587 C C . ARG A 1 74 ? -11.801 -1.952 26.218 1.00 70.62 74 ARG A C 1
ATOM 589 O O . ARG A 1 74 ? -11.086 -2.719 26.861 1.00 70.62 74 ARG A O 1
ATOM 596 N N . VAL A 1 75 ? -12.931 -1.433 26.690 1.00 70.75 75 VAL A N 1
ATOM 597 C CA . VAL A 1 75 ? -13.412 -1.648 28.059 1.00 70.75 75 VAL A CA 1
ATOM 598 C C . VAL A 1 75 ? -13.988 -3.058 28.233 1.00 70.75 75 VAL A C 1
ATOM 600 O O . VAL A 1 75 ? -13.838 -3.632 29.308 1.00 70.75 75 VAL A O 1
ATOM 603 N N . VAL A 1 76 ? -14.557 -3.656 27.183 1.00 73.31 76 VAL A N 1
ATOM 604 C CA . VAL A 1 76 ? -15.109 -5.027 27.193 1.00 73.31 76 VAL A CA 1
ATOM 605 C C . VAL A 1 76 ? -14.022 -6.102 27.001 1.00 73.31 76 VAL A C 1
ATOM 607 O O . VAL A 1 76 ? -14.285 -7.296 27.121 1.00 73.31 76 VAL A O 1
ATOM 610 N N . ARG A 1 77 ? -12.757 -5.715 26.774 1.00 70.56 77 ARG A N 1
ATOM 611 C CA . ARG A 1 77 ? -11.653 -6.662 26.561 1.00 70.56 77 ARG A CA 1
ATOM 612 C C . ARG A 1 77 ? -11.457 -7.582 27.767 1.00 70.56 77 ARG A C 1
ATOM 614 O O . ARG A 1 77 ? -10.988 -7.141 28.818 1.00 70.56 77 ARG A O 1
ATOM 621 N N . LEU A 1 78 ? -11.753 -8.865 27.582 1.00 72.75 78 LEU A N 1
ATOM 622 C CA . LEU A 1 78 ? -11.460 -9.919 28.548 1.00 72.75 78 LEU A CA 1
ATOM 623 C C . LEU A 1 78 ? -9.950 -10.057 28.757 1.00 72.75 78 LEU A C 1
ATOM 625 O O . LEU A 1 78 ? -9.158 -9.996 27.810 1.00 72.75 78 LEU A O 1
ATOM 629 N N . ARG A 1 79 ? -9.564 -10.207 30.021 1.00 70.88 79 ARG A N 1
ATOM 630 C CA . ARG A 1 79 ? -8.200 -10.548 30.422 1.00 70.88 79 ARG A CA 1
ATOM 631 C C . ARG A 1 79 ? -8.098 -12.063 30.588 1.00 70.88 79 ARG A C 1
ATOM 633 O O . ARG A 1 79 ? -9.104 -12.718 30.836 1.00 70.88 79 ARG A O 1
ATOM 640 N N . SER A 1 80 ? -6.895 -12.607 30.425 1.00 69.81 80 SER A N 1
ATOM 641 C CA . SER A 1 80 ? -6.642 -14.052 30.516 1.00 69.81 80 SER A CA 1
ATOM 642 C C . SER A 1 80 ? -6.890 -14.632 31.911 1.00 69.81 80 SER A C 1
ATOM 644 O O . SER A 1 80 ? -7.101 -15.828 32.036 1.00 69.81 80 SER A O 1
ATOM 646 N N . ASP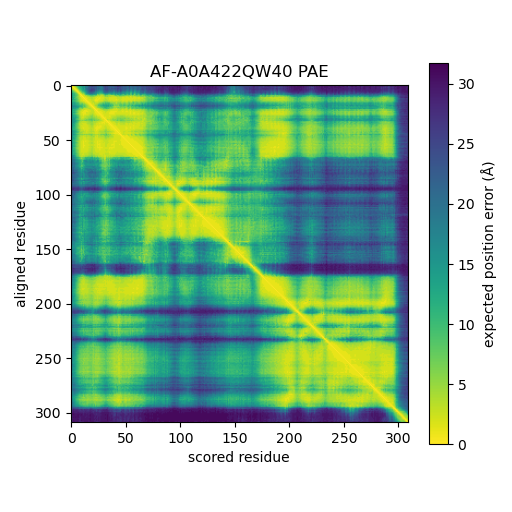 A 1 81 ? -6.870 -13.789 32.940 1.00 73.56 81 ASP A N 1
ATOM 647 C CA . ASP A 1 81 ? -7.093 -14.108 34.354 1.00 73.56 81 ASP A CA 1
ATOM 648 C C . ASP A 1 81 ? -8.563 -13.937 34.791 1.00 73.56 81 ASP A C 1
ATOM 650 O O . ASP A 1 81 ? -8.884 -14.012 35.976 1.00 73.56 81 ASP A O 1
ATOM 654 N N . ASN A 1 82 ? -9.481 -13.674 33.857 1.00 74.44 82 ASN A N 1
ATOM 655 C CA . ASN A 1 82 ? -10.870 -13.384 34.188 1.00 74.44 82 ASN A CA 1
ATOM 656 C C . ASN A 1 82 ? -11.689 -14.666 34.424 1.00 74.44 82 ASN A C 1
ATOM 658 O O . ASN A 1 82 ? -11.906 -15.450 33.505 1.00 74.44 82 ASN A O 1
ATOM 662 N N . GLN A 1 83 ? -12.208 -14.827 35.643 1.00 71.75 83 GLN A N 1
ATOM 663 C CA . GLN A 1 83 ? -13.033 -15.975 36.051 1.00 71.75 83 GLN A CA 1
ATOM 664 C C . GLN A 1 83 ? -14.547 -15.754 35.870 1.00 71.75 83 GLN A C 1
ATOM 666 O O . GLN A 1 83 ? -15.342 -16.687 35.971 1.00 71.75 83 GLN A O 1
ATOM 671 N N . SER A 1 84 ? -14.985 -14.516 35.623 1.00 72.69 84 SER A N 1
ATOM 672 C CA . SER A 1 84 ? -16.411 -14.177 35.525 1.00 72.69 84 SER A CA 1
ATOM 673 C C . SER A 1 84 ? -16.992 -14.383 34.127 1.00 72.69 84 SER A C 1
ATOM 675 O O . SER A 1 84 ? -18.210 -14.506 34.001 1.00 72.69 84 SER A O 1
ATOM 677 N N . GLY A 1 85 ? -16.145 -14.403 33.094 1.00 75.25 85 GLY A N 1
ATOM 678 C CA . GLY A 1 85 ? -16.554 -14.335 31.690 1.00 75.25 85 GLY A CA 1
ATOM 679 C C . GLY A 1 85 ? -16.895 -12.913 31.225 1.00 75.25 85 GLY A C 1
ATOM 680 O O . GLY A 1 85 ? -17.209 -12.718 30.053 1.00 75.25 85 GLY A O 1
ATOM 681 N N . VAL A 1 86 ? -16.787 -11.904 32.104 1.00 77.88 86 VAL A N 1
ATOM 682 C CA . VAL A 1 86 ? -17.092 -10.495 31.807 1.00 77.88 86 VAL A CA 1
ATOM 683 C C . VAL A 1 86 ? -15.934 -9.599 32.243 1.00 77.88 86 VAL A C 1
ATOM 685 O O . VAL A 1 86 ? -15.543 -9.557 33.412 1.00 77.88 86 VAL A O 1
ATOM 688 N N . SER A 1 87 ? -15.378 -8.822 31.309 1.00 79.38 87 SER A N 1
ATOM 689 C CA . SER A 1 87 ? -14.274 -7.908 31.623 1.00 79.38 87 SER A CA 1
ATOM 690 C C . SER A 1 87 ? -14.666 -6.890 32.694 1.00 79.38 87 SER A C 1
ATOM 692 O O . SER A 1 87 ? -15.695 -6.224 32.581 1.00 79.38 87 SER A O 1
ATOM 694 N N . GLY A 1 88 ? -13.814 -6.735 33.709 1.00 80.75 88 GLY A N 1
ATOM 695 C CA . GLY A 1 88 ? -14.027 -5.818 34.828 1.00 80.75 88 GLY A CA 1
ATOM 696 C C . GLY A 1 88 ? -14.824 -6.406 35.994 1.00 80.75 88 GLY A C 1
ATOM 697 O O . GLY A 1 88 ? -14.945 -5.720 37.004 1.00 80.75 88 GLY A O 1
ATOM 698 N N . VAL A 1 89 ? -15.319 -7.644 35.892 1.00 85.69 89 VAL A N 1
ATOM 699 C CA . VAL A 1 89 ? -15.914 -8.376 37.020 1.00 85.69 89 VAL A CA 1
ATOM 700 C C . VAL A 1 89 ? -14.885 -9.357 37.575 1.00 85.69 89 VAL A C 1
ATOM 702 O O . VAL A 1 89 ? -14.435 -10.255 36.860 1.00 85.69 89 VAL A O 1
ATOM 705 N N . ILE A 1 90 ? -14.489 -9.151 38.829 1.00 86.50 90 ILE A N 1
ATOM 706 C CA . ILE A 1 90 ? -13.408 -9.874 39.509 1.00 86.50 90 ILE A CA 1
ATOM 707 C C . ILE A 1 90 ? -14.000 -10.611 40.711 1.00 86.50 90 ILE A C 1
ATOM 709 O O . ILE A 1 90 ? -14.803 -10.034 41.445 1.00 86.50 90 ILE A O 1
ATOM 713 N N . PHE A 1 91 ? -13.607 -11.869 40.895 1.00 86.81 91 PHE A N 1
ATOM 714 C CA . PHE A 1 91 ? -13.875 -12.613 42.121 1.00 86.81 91 PHE A CA 1
ATOM 715 C C . PHE A 1 91 ? -12.768 -12.308 43.126 1.00 86.81 91 PHE A C 1
ATOM 717 O O . PHE A 1 91 ? -11.592 -12.408 42.777 1.00 86.81 91 PHE A O 1
ATOM 724 N N . ASN A 1 92 ? -13.140 -11.877 44.328 1.00 85.62 92 ASN A N 1
ATOM 725 C CA . ASN A 1 92 ? -12.202 -11.566 45.393 1.00 85.62 92 ASN A CA 1
ATOM 726 C C . ASN A 1 92 ? -12.463 -12.478 46.589 1.00 85.62 92 ASN A C 1
ATOM 728 O O . ASN A 1 92 ? -13.550 -12.442 47.174 1.00 85.62 92 ASN A O 1
ATOM 732 N N . GLU A 1 93 ? -11.453 -13.260 46.938 1.00 82.88 93 GLU A N 1
ATOM 733 C CA . GLU A 1 93 ? -11.450 -14.188 48.062 1.00 82.88 93 GLU A CA 1
ATOM 734 C C . GLU A 1 93 ? -10.414 -13.681 49.071 1.00 82.88 93 GLU A C 1
ATOM 736 O O . GLU A 1 93 ? -9.280 -14.142 49.108 1.00 82.88 93 GLU A O 1
ATOM 741 N N . ASP A 1 94 ? -10.787 -12.640 49.823 1.00 78.88 94 ASP A N 1
ATOM 742 C CA . ASP A 1 94 ? -10.011 -12.200 50.985 1.00 78.88 94 ASP A CA 1
ATOM 743 C C . ASP A 1 94 ? -10.457 -13.027 52.203 1.00 78.88 94 ASP A C 1
ATOM 745 O O . ASP A 1 94 ? -11.660 -13.240 52.377 1.00 78.88 94 ASP A O 1
ATOM 749 N N . ASP A 1 95 ? -9.521 -13.407 53.083 1.00 58.88 95 ASP A N 1
ATOM 750 C CA . ASP A 1 95 ? -9.729 -14.296 54.251 1.00 58.88 95 ASP A CA 1
ATOM 751 C C . ASP A 1 95 ? -10.910 -13.912 55.170 1.00 58.88 95 ASP A C 1
ATOM 753 O O . ASP A 1 95 ? -11.419 -14.741 55.923 1.00 58.88 95 ASP A O 1
ATOM 757 N N . ALA A 1 96 ? -11.373 -12.660 55.118 1.00 67.12 96 ALA A N 1
ATOM 758 C CA . ALA A 1 96 ? -12.510 -12.178 55.898 1.00 67.12 96 ALA A CA 1
ATOM 759 C C . ALA A 1 96 ? -13.809 -11.988 55.085 1.00 67.12 96 ALA A C 1
ATOM 761 O O . ALA A 1 96 ? -14.889 -11.979 55.676 1.00 67.12 96 ALA A O 1
ATOM 762 N N . HIS A 1 97 ? -13.742 -11.798 53.758 1.00 75.75 97 HIS A N 1
ATOM 763 C CA . HIS A 1 97 ? -14.902 -11.418 52.939 1.00 75.75 97 HIS A CA 1
ATOM 764 C C . HIS A 1 97 ? -14.783 -11.890 51.479 1.00 75.75 97 HIS A C 1
ATOM 766 O O . HIS A 1 97 ? -14.093 -11.279 50.661 1.00 75.75 97 HIS A O 1
ATOM 772 N N . VAL A 1 98 ? -15.571 -12.905 51.116 1.00 87.56 98 VAL A N 1
ATOM 773 C CA . VAL A 1 98 ? -15.729 -13.348 49.722 1.00 87.56 98 VAL A CA 1
ATOM 774 C C . VAL A 1 98 ? -16.721 -12.433 48.997 1.00 87.56 98 VAL A C 1
ATOM 776 O O . VAL A 1 98 ? -17.866 -12.270 49.432 1.00 87.56 98 VAL A O 1
ATOM 779 N N . SER A 1 99 ? -16.306 -11.814 47.890 1.00 90.19 99 SER A N 1
ATOM 780 C CA . SER A 1 99 ? -17.153 -10.873 47.144 1.00 90.19 99 SER A CA 1
ATOM 781 C C . SER A 1 99 ? -16.882 -10.849 45.640 1.00 90.19 99 SER A C 1
ATOM 783 O O . SER A 1 99 ? -15.763 -11.048 45.173 1.00 90.19 99 SER A O 1
ATOM 785 N N . TRP A 1 100 ? -17.923 -10.530 44.872 1.00 90.56 100 TRP A N 1
ATOM 786 C CA . TRP A 1 100 ? -17.811 -10.187 43.458 1.00 90.56 100 TRP A CA 1
ATOM 787 C C . TRP A 1 100 ? -17.686 -8.676 43.295 1.00 90.56 100 TRP A C 1
ATOM 789 O O . TRP A 1 100 ? -18.482 -7.908 43.835 1.00 90.56 100 TRP A O 1
ATOM 799 N N . ILE A 1 101 ? -16.692 -8.227 42.532 1.00 89.69 101 ILE A N 1
ATOM 800 C CA . ILE A 1 101 ? -16.388 -6.806 42.358 1.00 89.69 101 ILE A CA 1
ATOM 801 C C . ILE A 1 101 ? -16.576 -6.415 40.896 1.00 89.69 101 ILE A C 1
ATOM 803 O O . ILE A 1 101 ? -15.857 -6.888 40.018 1.00 89.69 101 ILE A O 1
ATOM 807 N N . ALA A 1 102 ? -17.500 -5.491 40.640 1.00 90.62 102 ALA A N 1
ATOM 808 C CA . ALA A 1 102 ? -17.609 -4.796 39.365 1.00 90.62 102 ALA A CA 1
ATOM 809 C C . ALA A 1 102 ? -16.667 -3.588 39.370 1.00 90.62 102 ALA A C 1
ATOM 811 O O . ALA A 1 102 ? -16.734 -2.745 40.263 1.00 90.62 102 ALA A O 1
ATOM 812 N N . THR A 1 103 ? -15.810 -3.464 38.361 1.00 88.00 103 THR A N 1
ATOM 813 C CA . THR A 1 103 ? -14.877 -2.341 38.184 1.00 88.00 103 THR A CA 1
ATOM 814 C C . THR A 1 103 ? -15.080 -1.689 36.822 1.00 88.00 103 THR A C 1
ATOM 816 O O . THR A 1 103 ? -15.423 -2.360 35.851 1.00 88.00 103 THR A O 1
ATOM 819 N N . PHE A 1 104 ? -14.884 -0.374 36.722 1.00 85.25 104 PHE A N 1
ATOM 820 C CA . PHE A 1 104 ? -14.946 0.377 35.469 1.00 85.25 104 PHE A CA 1
ATOM 821 C C . PHE A 1 104 ? -13.978 1.556 35.495 1.00 85.25 104 PHE A C 1
ATOM 823 O O . PHE A 1 104 ? -14.037 2.398 36.385 1.00 85.25 104 PHE A O 1
ATOM 830 N N . THR A 1 105 ? -13.090 1.628 34.506 1.00 81.88 105 THR A N 1
ATOM 831 C CA . THR A 1 105 ? -12.109 2.709 34.376 1.00 81.88 105 THR A CA 1
ATOM 832 C C . THR A 1 105 ? -12.424 3.517 33.128 1.00 81.88 105 THR A C 1
ATOM 834 O O . THR A 1 105 ? -12.477 2.965 32.032 1.00 81.88 105 THR A O 1
ATOM 837 N N . SER A 1 106 ? -12.596 4.824 33.297 1.00 76.31 106 SER A N 1
ATOM 838 C CA . SER A 1 106 ? -12.780 5.791 32.211 1.00 76.31 106 SER A CA 1
ATOM 839 C C . SER A 1 106 ? -11.766 6.924 32.317 1.00 76.31 106 SER A C 1
ATOM 841 O O . SER A 1 106 ? -11.065 7.035 33.321 1.00 76.31 106 SER A O 1
ATOM 843 N N . ALA A 1 107 ? -11.736 7.813 31.321 1.00 69.62 107 ALA A N 1
ATOM 844 C CA . ALA A 1 107 ? -10.947 9.045 31.388 1.00 69.62 107 ALA A CA 1
ATOM 845 C C . ALA A 1 107 ? -11.309 9.928 32.602 1.00 69.62 107 ALA A C 1
ATOM 847 O O . ALA A 1 107 ? -10.461 10.654 33.101 1.00 69.62 107 ALA A O 1
ATOM 848 N N . LYS A 1 108 ? -12.548 9.828 33.112 1.00 72.19 108 LYS A N 1
ATOM 849 C CA . LYS A 1 108 ? -13.033 10.576 34.285 1.00 72.19 108 LYS A CA 1
ATOM 850 C C . LYS A 1 108 ? -12.683 9.915 35.628 1.00 72.19 108 LYS A C 1
ATOM 852 O O . LYS A 1 108 ? -13.048 10.446 36.669 1.00 72.19 108 LYS A O 1
ATOM 857 N N . GLY A 1 109 ? -12.029 8.749 35.622 1.00 78.88 109 GLY A N 1
ATOM 858 C CA . GLY A 1 109 ? -11.627 8.026 36.831 1.00 78.88 109 GLY A CA 1
ATOM 859 C C . GLY A 1 109 ? -12.099 6.570 36.886 1.00 78.88 109 GLY A C 1
ATOM 860 O O . GLY A 1 109 ? -12.709 6.043 35.945 1.00 78.88 109 GLY A O 1
ATOM 861 N N . ARG A 1 110 ? -11.787 5.911 38.009 1.00 85.38 110 ARG A N 1
ATOM 862 C CA . ARG A 1 110 ? -12.105 4.503 38.289 1.00 85.38 110 ARG A CA 1
ATOM 863 C C . ARG A 1 110 ? -13.299 4.395 39.239 1.00 85.38 110 ARG A C 1
ATOM 865 O O . ARG A 1 110 ? -13.296 5.007 40.299 1.00 85.38 110 ARG A O 1
ATOM 872 N N . LYS A 1 111 ? -14.284 3.576 38.879 1.00 89.31 111 LYS A N 1
ATOM 873 C CA . LYS A 1 111 ? -15.436 3.193 39.705 1.00 89.31 111 LYS A CA 1
ATOM 874 C C . LYS A 1 111 ? -15.347 1.709 40.054 1.00 89.31 111 LYS A C 1
ATOM 876 O O . LYS A 1 111 ? -14.889 0.907 39.238 1.00 89.31 111 LYS A O 1
ATOM 881 N N . SER A 1 112 ? -15.780 1.344 41.255 1.00 90.56 112 SER A N 1
ATOM 882 C CA . SER A 1 112 ? -15.852 -0.049 41.699 1.00 90.56 112 SER A CA 1
ATOM 883 C C . SER A 1 112 ? -17.003 -0.257 42.677 1.00 90.56 112 SER A C 1
ATOM 885 O O . SER A 1 112 ? -17.217 0.597 43.534 1.00 90.56 112 SER A O 1
ATOM 887 N N . LYS A 1 113 ? -17.703 -1.388 42.582 1.00 91.31 113 LYS A N 1
ATOM 888 C CA . LYS A 1 113 ? -18.784 -1.787 43.493 1.00 91.31 113 LYS A CA 1
ATOM 889 C C . LYS A 1 113 ? -18.622 -3.261 43.846 1.00 91.31 113 LYS A C 1
ATOM 891 O O . LYS A 1 113 ? -18.338 -4.065 42.961 1.00 91.31 113 LYS A O 1
ATOM 896 N N . ARG A 1 114 ? -18.751 -3.587 45.131 1.00 91.94 114 ARG A N 1
ATOM 897 C CA . ARG A 1 114 ? -18.592 -4.946 45.666 1.00 91.94 114 ARG A CA 1
ATOM 898 C C . ARG A 1 114 ? -19.960 -5.523 46.019 1.00 91.94 114 ARG A C 1
ATOM 900 O O . ARG A 1 114 ? -20.819 -4.783 46.486 1.00 91.94 114 ARG A O 1
ATOM 907 N N . PHE A 1 115 ? -20.119 -6.823 45.816 1.00 91.94 115 PHE A N 1
ATOM 908 C CA . PHE A 1 115 ? -21.306 -7.601 46.151 1.00 91.94 115 PHE A CA 1
ATOM 909 C C . PHE A 1 115 ? -20.861 -8.812 46.969 1.00 91.94 115 PHE A C 1
ATOM 911 O O . PHE A 1 115 ? -20.110 -9.655 46.476 1.00 91.94 115 PHE A O 1
ATOM 918 N N . SER A 1 116 ? -21.260 -8.862 48.238 1.00 91.12 116 SER A N 1
ATOM 919 C CA . SER A 1 116 ? -20.829 -9.903 49.173 1.00 91.12 116 SER A CA 1
ATOM 920 C C . SER A 1 116 ? -21.505 -11.238 48.864 1.00 91.12 116 SER A C 1
ATOM 922 O O . SER A 1 116 ? -22.725 -11.304 48.709 1.00 91.12 116 SER A O 1
ATOM 924 N N . VAL A 1 117 ? -20.724 -12.322 48.827 1.00 90.12 117 VAL A N 1
ATOM 925 C CA . VAL A 1 117 ? -21.261 -13.685 48.677 1.00 90.12 117 VAL A CA 1
ATOM 926 C C . VAL A 1 117 ? -22.045 -14.101 49.922 1.00 90.12 117 VAL A C 1
ATOM 928 O O . VAL A 1 117 ? -23.022 -14.832 49.806 1.00 90.12 117 VAL A O 1
ATOM 931 N N . LYS A 1 118 ? -21.686 -13.586 51.104 1.00 89.00 118 LYS A N 1
ATOM 932 C CA . LYS A 1 118 ? -22.399 -13.869 52.359 1.00 89.00 118 LYS A CA 1
ATOM 933 C C . LYS A 1 118 ? -23.830 -13.317 52.366 1.00 89.00 118 LYS A C 1
ATOM 935 O O . LYS A 1 118 ? -24.704 -13.912 52.982 1.00 89.00 118 LYS A O 1
ATOM 940 N N . GLU A 1 119 ? -24.058 -12.185 51.704 1.00 88.88 119 GLU A N 1
ATOM 941 C CA . GLU A 1 119 ? -25.356 -11.493 51.694 1.00 88.88 119 GLU A CA 1
ATOM 942 C C . GLU A 1 119 ? -26.280 -11.989 50.579 1.00 88.88 119 GLU A C 1
ATOM 944 O O . GLU A 1 119 ? -27.492 -12.047 50.765 1.00 88.88 119 GLU A O 1
ATOM 949 N N . HIS A 1 120 ? -25.718 -12.344 49.420 1.00 85.00 120 HIS A N 1
ATOM 950 C CA . HIS A 1 120 ? -26.501 -12.659 48.222 1.00 85.00 120 HIS A CA 1
ATOM 951 C C . HIS A 1 120 ? -26.344 -14.105 47.733 1.00 85.00 120 HIS A C 1
ATOM 953 O O . HIS A 1 120 ? -27.110 -14.546 46.888 1.00 85.00 120 HIS A O 1
ATOM 959 N N . GLY A 1 121 ? -25.367 -14.864 48.227 1.00 88.25 121 GLY A N 1
ATOM 960 C CA . GLY A 1 121 ? -24.956 -16.123 47.605 1.00 88.25 121 GLY A CA 1
ATOM 961 C C . GLY A 1 121 ? -24.094 -15.897 46.357 1.00 88.25 121 GLY A C 1
ATOM 962 O O . GLY A 1 121 ? -24.079 -14.816 45.764 1.00 88.25 121 GLY A O 1
ATOM 963 N N . ASN A 1 122 ? -23.328 -16.917 45.964 1.00 87.75 122 ASN A N 1
ATOM 964 C CA . ASN A 1 122 ? -22.278 -16.773 44.949 1.00 87.75 122 ASN A CA 1
ATOM 965 C C . ASN A 1 122 ? -22.830 -16.367 43.572 1.00 87.75 122 ASN A C 1
ATOM 967 O O . ASN A 1 122 ? -22.382 -15.381 42.984 1.00 87.75 122 ASN A O 1
ATOM 971 N N . ASP A 1 123 ? -23.837 -17.091 43.084 1.00 87.75 123 ASP A N 1
ATOM 972 C CA . ASP A 1 123 ? -24.387 -16.884 41.741 1.00 87.75 123 ASP A CA 1
ATOM 973 C C . ASP A 1 123 ? -25.119 -15.544 41.617 1.00 87.75 123 ASP A C 1
ATOM 975 O O . ASP A 1 123 ? -24.959 -14.827 40.627 1.00 87.75 123 ASP A O 1
ATOM 979 N N . GLN A 1 124 ? -25.874 -15.155 42.646 1.00 90.38 124 GLN A N 1
ATOM 980 C CA . GLN A 1 124 ? -26.597 -13.886 42.649 1.00 90.38 124 GLN A CA 1
ATOM 981 C C . GLN A 1 124 ? -25.645 -12.695 42.814 1.00 90.38 124 GLN A C 1
ATOM 983 O O . GLN A 1 124 ? -25.804 -11.693 42.117 1.00 90.38 124 GLN A O 1
ATOM 988 N N . ALA A 1 125 ? -24.608 -12.804 43.654 1.00 89.25 125 ALA A N 1
ATOM 989 C CA . ALA A 1 125 ? -23.566 -11.781 43.755 1.00 89.25 125 ALA A CA 1
ATOM 990 C C . ALA A 1 125 ? -22.827 -11.591 42.417 1.00 89.25 125 ALA A C 1
ATOM 992 O O . ALA A 1 125 ? -22.586 -10.455 41.996 1.00 89.25 125 ALA A O 1
ATOM 993 N N . LYS A 1 126 ? -22.542 -12.688 41.699 1.00 87.31 126 LYS A N 1
ATOM 994 C CA . LYS A 1 126 ? -21.980 -12.645 40.342 1.00 87.31 126 LYS A CA 1
ATOM 995 C C . LYS A 1 126 ? -22.925 -11.943 39.364 1.00 87.31 126 LYS A C 1
ATOM 997 O O . LYS A 1 126 ? -22.490 -11.053 38.632 1.00 87.31 126 LYS A O 1
ATOM 1002 N N . ALA A 1 127 ? -24.208 -12.308 39.358 1.00 87.00 127 ALA A N 1
ATOM 1003 C CA . ALA A 1 127 ? -25.209 -11.711 38.476 1.00 87.00 127 ALA A CA 1
ATOM 1004 C C . ALA A 1 127 ? -25.364 -10.199 38.713 1.00 87.00 127 ALA A C 1
ATOM 1006 O O . ALA A 1 127 ? -25.380 -9.425 37.756 1.00 87.00 127 ALA A O 1
ATOM 1007 N N . LEU A 1 128 ? -25.386 -9.760 39.976 1.00 90.75 128 LEU A N 1
ATOM 1008 C CA . LEU A 1 128 ? -25.444 -8.342 40.346 1.00 90.75 128 LEU A CA 1
ATOM 1009 C C . LEU A 1 128 ? -24.198 -7.571 39.889 1.00 90.75 128 LEU A C 1
ATOM 1011 O O . LEU A 1 128 ? -24.314 -6.465 39.356 1.00 90.75 128 LEU A O 1
ATOM 1015 N N . ALA A 1 129 ? -23.009 -8.162 40.033 1.00 88.94 129 ALA A N 1
ATOM 1016 C CA . ALA A 1 129 ? -21.773 -7.555 39.547 1.00 88.94 129 ALA A CA 1
ATOM 1017 C C . ALA A 1 129 ? -21.767 -7.398 38.016 1.00 88.94 129 ALA A C 1
ATOM 1019 O O . ALA A 1 129 ? -21.344 -6.358 37.503 1.00 88.94 129 ALA A O 1
ATOM 1020 N N . ILE A 1 130 ? -22.278 -8.394 37.285 1.00 86.38 130 ILE A N 1
ATOM 1021 C CA . ILE A 1 130 ? -22.431 -8.336 35.824 1.00 86.38 130 ILE A CA 1
ATOM 1022 C C . ILE A 1 130 ? -23.457 -7.268 35.425 1.00 86.38 130 ILE A C 1
ATOM 1024 O O . ILE A 1 130 ? -23.156 -6.437 34.570 1.00 86.38 130 ILE A O 1
ATOM 1028 N N . ALA A 1 131 ? -24.627 -7.229 36.067 1.00 86.56 131 ALA A N 1
ATOM 1029 C CA . ALA A 1 131 ? -25.666 -6.239 35.782 1.00 86.56 131 ALA A CA 1
ATOM 1030 C C . ALA A 1 131 ? -25.175 -4.804 36.028 1.00 86.56 131 ALA A C 1
ATOM 1032 O O . ALA A 1 131 ? -25.346 -3.926 35.183 1.00 86.56 131 ALA A O 1
ATOM 1033 N N . GLN A 1 132 ? -24.469 -4.571 37.138 1.00 89.88 132 GLN A N 1
ATOM 1034 C CA . GLN A 1 132 ? -23.887 -3.262 37.432 1.00 89.88 132 GLN A CA 1
ATOM 1035 C C . GLN A 1 132 ? -22.843 -2.849 36.388 1.00 89.88 132 GLN A C 1
ATOM 1037 O O . GLN A 1 132 ? -22.767 -1.683 35.994 1.00 89.88 132 GLN A O 1
ATOM 1042 N N . ARG A 1 133 ? -22.015 -3.801 35.947 1.00 86.62 133 ARG A N 1
ATOM 1043 C CA . ARG A 1 133 ? -21.016 -3.574 34.902 1.00 86.62 133 ARG A CA 1
ATOM 1044 C C . ARG A 1 133 ? -21.678 -3.220 33.570 1.00 86.62 133 ARG A C 1
ATOM 1046 O O . ARG A 1 133 ? -21.206 -2.313 32.890 1.00 86.62 133 ARG A O 1
ATOM 1053 N N . GLN A 1 134 ? -22.760 -3.911 33.237 1.00 83.25 134 GLN A N 1
ATOM 1054 C CA . GLN A 1 134 ? -23.556 -3.694 32.038 1.00 83.25 134 GLN A CA 1
ATOM 1055 C C . GLN A 1 134 ? -24.192 -2.298 32.020 1.00 83.25 134 GLN A C 1
ATOM 1057 O O . GLN A 1 134 ? -24.109 -1.592 31.018 1.00 83.25 134 GLN A O 1
ATOM 1062 N N . GLU A 1 135 ? -24.741 -1.857 33.151 1.00 85.62 135 GLU A N 1
ATOM 1063 C CA . GLU A 1 135 ? -25.275 -0.503 33.321 1.00 85.62 135 GLU A CA 1
ATOM 1064 C C . GLU A 1 135 ? -24.200 0.568 33.071 1.00 85.62 135 GLU A C 1
ATOM 1066 O O . GLU A 1 135 ? -24.423 1.525 32.329 1.00 85.62 135 GLU A O 1
ATOM 1071 N N . TRP A 1 136 ? -22.995 0.390 33.626 1.00 86.50 136 TRP A N 1
ATOM 1072 C CA . TRP A 1 136 ? -21.889 1.328 33.404 1.00 86.50 136 TRP A CA 1
ATOM 1073 C C . TRP A 1 136 ? -21.394 1.360 31.961 1.00 86.50 136 TRP A C 1
ATOM 1075 O O . TRP A 1 136 ? -20.971 2.420 31.502 1.00 86.50 136 TRP A O 1
ATOM 1085 N N . LEU A 1 137 ? -21.426 0.227 31.257 1.00 80.38 137 LEU A N 1
ATOM 1086 C CA . LEU A 1 137 ? -21.113 0.177 29.831 1.00 80.38 137 LEU A CA 1
ATOM 1087 C C . LEU A 1 137 ? -22.177 0.932 29.033 1.00 80.38 137 LEU A C 1
ATOM 1089 O O . LEU A 1 137 ? -21.823 1.846 28.299 1.00 80.38 137 LEU A O 1
ATOM 1093 N N . ASN A 1 138 ? -23.461 0.634 29.240 1.00 78.00 138 ASN A N 1
ATOM 1094 C CA . ASN A 1 138 ? -24.568 1.294 28.540 1.00 78.00 138 ASN A CA 1
ATOM 1095 C C . ASN A 1 138 ? -24.575 2.817 28.737 1.00 78.00 138 ASN A C 1
ATOM 1097 O O . ASN A 1 138 ? -24.842 3.562 27.799 1.00 78.00 138 ASN A O 1
ATOM 1101 N N . ALA A 1 139 ? -24.243 3.288 29.941 1.00 80.69 139 ALA A N 1
ATOM 1102 C CA . ALA A 1 139 ? -24.142 4.714 30.245 1.00 80.69 139 ALA A CA 1
ATOM 1103 C C . ALA A 1 139 ? -22.853 5.373 29.711 1.00 80.69 139 ALA A C 1
ATOM 1105 O O . ALA A 1 139 ? -22.714 6.598 29.769 1.00 80.69 139 ALA A O 1
ATOM 1106 N N . HIS A 1 140 ? -21.872 4.596 29.239 1.00 76.00 140 HIS A N 1
ATOM 1107 C CA . HIS A 1 140 ? -20.640 5.141 28.681 1.00 76.00 140 HIS A CA 1
ATOM 1108 C C . HIS A 1 140 ? -20.855 5.524 27.210 1.00 76.00 140 HIS A C 1
ATOM 1110 O O . HIS A 1 140 ? -21.226 4.655 26.420 1.00 76.00 140 HIS A O 1
ATOM 1116 N N . PRO A 1 141 ? -20.591 6.780 26.799 1.00 73.69 141 PRO A N 1
ATOM 1117 C CA . PRO A 1 141 ? -20.730 7.169 25.397 1.00 73.69 141 PRO A CA 1
ATOM 1118 C C . PRO A 1 141 ? -19.810 6.318 24.520 1.00 73.69 141 PRO A C 1
ATOM 1120 O O . PRO A 1 141 ? -18.668 6.077 24.907 1.00 73.69 141 PRO A O 1
ATOM 1123 N N . VAL A 1 142 ? -20.281 5.864 23.358 1.00 69.12 142 VAL A N 1
ATOM 1124 C CA . VAL A 1 142 ? -19.444 5.157 22.380 1.00 69.12 142 VAL A CA 1
ATOM 1125 C C . VAL A 1 142 ? -18.687 6.198 21.565 1.00 69.12 142 VAL A C 1
ATOM 1127 O O . VAL A 1 142 ? -19.290 6.941 20.803 1.00 69.12 142 VAL A O 1
ATOM 1130 N N . ASN A 1 143 ? -17.366 6.247 21.722 1.00 69.44 143 ASN A N 1
ATOM 1131 C CA . ASN A 1 143 ? -16.484 7.149 20.982 1.00 69.44 143 ASN A CA 1
ATOM 1132 C C . ASN A 1 143 ? -15.338 6.357 20.345 1.00 69.44 143 ASN A C 1
ATOM 1134 O O . ASN A 1 143 ? -14.901 5.321 20.868 1.00 69.44 143 ASN A O 1
ATOM 1138 N N . TYR A 1 144 ? -14.796 6.870 19.243 1.00 68.94 144 TYR A N 1
ATOM 1139 C CA . TYR A 1 144 ? -13.586 6.311 18.654 1.00 68.94 144 TYR A CA 1
ATOM 1140 C C . TYR A 1 144 ? -12.358 6.629 19.501 1.00 68.94 144 TYR A C 1
ATOM 1142 O O . TYR A 1 144 ? -12.181 7.738 19.993 1.00 68.94 144 TYR A O 1
ATOM 1150 N N . VAL A 1 145 ? -11.481 5.639 19.665 1.00 67.25 145 VAL A N 1
ATOM 1151 C CA . VAL A 1 145 ? -10.182 5.835 20.312 1.00 67.25 145 VAL A CA 1
ATOM 1152 C C . VAL A 1 145 ? -9.184 6.147 19.211 1.00 67.25 145 VAL A C 1
ATOM 1154 O O . VAL A 1 145 ? -8.562 5.247 18.638 1.00 67.25 145 VAL A O 1
ATOM 1157 N N . THR A 1 146 ? -9.064 7.425 18.886 1.00 62.69 146 THR A N 1
ATOM 1158 C CA . THR A 1 146 ? -8.100 7.928 17.910 1.00 62.69 146 THR A CA 1
ATOM 1159 C C . THR A 1 146 ? -7.021 8.752 18.606 1.00 62.69 146 THR A C 1
ATOM 1161 O O . THR A 1 146 ? -7.185 9.212 19.733 1.00 62.69 146 THR A O 1
ATOM 1164 N N . PHE A 1 147 ? -5.862 8.873 17.959 1.00 59.44 147 PHE A N 1
ATOM 1165 C CA . PHE A 1 147 ? -4.722 9.627 18.492 1.00 59.44 147 PHE A CA 1
ATOM 1166 C C . PHE A 1 147 ? -4.766 11.117 18.130 1.00 59.44 147 PHE A C 1
ATOM 1168 O O . PHE A 1 147 ? -3.946 11.874 18.635 1.00 59.44 147 PHE A O 1
ATOM 1175 N N . SER A 1 148 ? -5.686 11.538 17.255 1.00 62.69 148 SER A N 1
ATOM 1176 C CA . SER A 1 148 ? -5.850 12.944 16.882 1.00 62.69 148 SER A CA 1
ATOM 1177 C C . SER A 1 148 ? -7.331 13.295 16.676 1.00 62.69 148 SER A C 1
ATOM 1179 O O . SER A 1 148 ? -8.105 12.407 16.289 1.00 62.69 148 SER A O 1
ATOM 1181 N N . PRO A 1 149 ? -7.720 14.564 16.904 1.00 65.12 149 PRO A N 1
ATOM 1182 C CA . PRO A 1 149 ? -9.082 15.043 16.660 1.00 65.12 149 PRO A CA 1
ATOM 1183 C C . PRO A 1 149 ? -9.549 14.797 15.219 1.00 65.12 149 PRO A C 1
ATOM 1185 O O . PRO A 1 149 ? -10.648 14.291 15.011 1.00 65.12 149 PRO A O 1
ATOM 1188 N N . GLN A 1 150 ? -8.675 15.021 14.230 1.00 65.12 150 GLN A N 1
ATOM 1189 C CA . GLN A 1 150 ? -8.996 14.815 12.809 1.00 65.12 150 GLN A CA 1
ATOM 1190 C C . GLN A 1 150 ? -9.349 13.352 12.508 1.00 65.12 150 GLN A C 1
ATOM 1192 O O . GLN A 1 150 ? -10.280 13.036 11.771 1.00 65.12 150 GLN A O 1
ATOM 1197 N N . ALA A 1 151 ? -8.619 12.419 13.120 1.00 62.88 151 ALA A N 1
ATOM 1198 C CA . ALA A 1 151 ? -8.895 10.999 12.964 1.00 62.88 151 ALA A CA 1
ATOM 1199 C C . ALA A 1 151 ? -10.237 10.588 13.584 1.00 62.88 151 ALA A C 1
ATOM 1201 O O . ALA A 1 151 ? -10.835 9.616 13.122 1.00 62.88 151 ALA A O 1
ATOM 1202 N N . GLU A 1 152 ? -10.678 11.285 14.637 1.00 67.44 152 GLU A N 1
ATOM 1203 C CA . GLU A 1 152 ? -11.986 11.059 15.253 1.00 67.44 152 GLU A CA 1
ATOM 1204 C C . GLU A 1 152 ? -13.118 11.509 14.327 1.00 67.44 152 GLU A C 1
ATOM 1206 O O . GLU A 1 152 ? -14.085 10.772 14.148 1.00 67.44 152 GLU A O 1
ATOM 1211 N N . GLU A 1 153 ? -12.973 12.676 13.701 1.00 68.62 153 GLU A N 1
ATOM 1212 C CA . GLU A 1 153 ? -13.962 13.240 12.781 1.00 68.62 153 GLU A CA 1
ATOM 1213 C C . GLU A 1 153 ? -14.153 12.369 11.535 1.00 68.62 153 GLU A C 1
ATOM 1215 O O . GLU A 1 153 ? -15.269 11.933 11.253 1.00 68.62 153 GLU A O 1
ATOM 1220 N N . VAL A 1 154 ? -13.058 11.989 10.866 1.00 68.69 154 VAL A N 1
ATOM 1221 C CA . VAL A 1 154 ? -13.102 11.077 9.707 1.00 68.69 154 VAL A CA 1
ATOM 1222 C C . VAL A 1 154 ? -13.721 9.727 10.080 1.00 68.69 154 VAL A C 1
ATOM 1224 O O . VAL A 1 154 ? -14.444 9.120 9.289 1.00 68.69 154 VAL A O 1
ATOM 1227 N N . ALA A 1 155 ? -13.440 9.229 11.288 1.00 67.56 155 ALA A N 1
ATOM 1228 C CA . ALA A 1 155 ? -14.030 7.985 11.764 1.00 67.56 155 ALA A CA 1
ATOM 1229 C C . ALA A 1 155 ? -15.535 8.125 12.036 1.00 67.56 155 ALA A C 1
ATOM 1231 O O . ALA A 1 155 ? -16.289 7.198 11.748 1.00 67.56 155 ALA A O 1
ATOM 1232 N N . ARG A 1 156 ? -15.974 9.270 12.569 1.00 72.69 156 ARG A N 1
ATOM 1233 C CA . ARG A 1 156 ? -17.384 9.567 12.839 1.00 72.69 156 ARG A CA 1
ATOM 1234 C C . ARG A 1 156 ? -18.201 9.656 11.553 1.00 72.69 156 ARG A C 1
ATOM 1236 O O . ARG A 1 156 ? -19.285 9.086 11.512 1.00 72.69 156 ARG A O 1
ATOM 1243 N N . ASP A 1 157 ? -17.661 10.306 10.526 1.00 73.69 157 ASP A N 1
ATOM 1244 C CA . ASP A 1 157 ? -18.307 10.433 9.218 1.00 73.69 157 ASP A CA 1
ATOM 1245 C C . ASP A 1 157 ? -18.423 9.074 8.504 1.00 73.69 157 ASP A C 1
ATOM 1247 O O . ASP A 1 157 ? -19.512 8.639 8.134 1.00 73.69 157 ASP A O 1
ATOM 1251 N N . ARG A 1 158 ? -17.314 8.327 8.402 1.00 67.81 158 ARG A N 1
ATOM 1252 C CA . ARG A 1 158 ? -17.276 7.068 7.633 1.00 67.81 158 ARG A CA 1
ATOM 1253 C C . ARG A 1 158 ? -17.870 5.849 8.335 1.00 67.81 158 ARG A C 1
ATOM 1255 O O . ARG A 1 158 ? -18.180 4.867 7.667 1.00 67.81 158 ARG A O 1
ATOM 1262 N N . PHE A 1 159 ? -17.963 5.857 9.663 1.00 67.12 159 PHE A N 1
ATOM 1263 C CA . PHE A 1 159 ? -18.387 4.694 10.449 1.00 67.12 159 PHE A CA 1
ATOM 1264 C C . PHE A 1 159 ? -19.483 5.054 11.456 1.00 67.12 159 PHE A C 1
ATOM 1266 O O . PHE A 1 159 ? -19.472 4.565 12.587 1.00 67.12 159 PHE A O 1
ATOM 1273 N N . LYS A 1 160 ? -20.427 5.915 11.073 1.00 70.25 160 LYS A N 1
ATOM 1274 C CA . LYS A 1 160 ? -21.538 6.322 11.944 1.00 70.25 160 LYS A CA 1
ATOM 1275 C C . LYS A 1 160 ? -22.282 5.120 12.546 1.00 70.25 160 LYS A C 1
ATOM 1277 O O . LYS A 1 160 ? -22.505 5.095 13.752 1.00 70.25 160 LYS A O 1
ATOM 1282 N N . ASP A 1 161 ? -22.510 4.081 11.746 1.00 66.00 161 ASP A N 1
ATOM 1283 C CA . ASP A 1 161 ? -23.234 2.859 12.132 1.00 66.00 161 ASP A CA 1
ATOM 1284 C C . ASP A 1 161 ? -22.579 2.094 13.296 1.00 66.00 161 ASP A C 1
ATOM 1286 O O . ASP A 1 161 ? -23.239 1.378 14.039 1.00 66.00 161 ASP A O 1
ATOM 1290 N N . ARG A 1 162 ? -21.262 2.237 13.502 1.00 64.44 162 ARG A N 1
ATOM 1291 C CA . ARG A 1 162 ? -20.554 1.571 14.615 1.00 64.44 162 ARG A CA 1
ATOM 1292 C C . ARG A 1 162 ? -20.621 2.345 15.932 1.00 64.44 162 ARG A C 1
ATOM 1294 O O . ARG A 1 162 ? -20.159 1.831 16.952 1.00 64.44 162 ARG A O 1
ATOM 1301 N N . LEU A 1 163 ? -21.116 3.581 15.904 1.00 63.09 163 LEU A N 1
ATOM 1302 C CA . LEU A 1 163 ? -21.388 4.379 17.100 1.00 63.09 163 LEU A CA 1
ATOM 1303 C C . LEU A 1 163 ? -22.792 4.113 17.651 1.00 63.09 163 LEU A C 1
ATOM 1305 O O . LEU A 1 163 ? -23.087 4.524 18.772 1.00 63.09 163 LEU A O 1
ATOM 1309 N N . GLU A 1 164 ? -23.639 3.414 16.892 1.00 60.66 164 GLU A N 1
ATOM 1310 C CA . GLU A 1 164 ? -24.933 2.949 17.371 1.00 60.66 164 GLU A CA 1
ATOM 1311 C C . GLU A 1 164 ? -24.707 1.898 18.459 1.00 60.66 164 GLU A C 1
ATOM 1313 O O . GLU A 1 164 ? -24.083 0.860 18.234 1.00 60.66 164 GLU A O 1
ATOM 1318 N N . THR A 1 165 ? -25.161 2.197 19.677 1.00 52.09 165 THR A N 1
ATOM 1319 C CA . THR A 1 165 ? -25.061 1.293 20.821 1.00 52.09 165 THR A CA 1
ATOM 1320 C C . THR A 1 165 ? -25.873 0.034 20.507 1.00 52.09 165 THR A C 1
ATOM 1322 O O . THR A 1 165 ? -27.102 0.107 20.435 1.00 52.09 165 THR A O 1
ATOM 1325 N N . PRO A 1 166 ? -25.248 -1.138 20.332 1.00 50.81 166 PRO A N 1
ATOM 1326 C CA . PRO A 1 166 ? -25.996 -2.361 20.109 1.00 50.81 166 PRO A CA 1
ATOM 1327 C C . PRO A 1 166 ? -26.739 -2.690 21.401 1.00 50.81 166 PRO A C 1
ATOM 1329 O O . PRO A 1 166 ? -26.142 -2.685 22.478 1.00 50.81 166 PRO A O 1
ATOM 1332 N N . ALA A 1 167 ? -28.019 -3.051 21.300 1.00 45.59 167 ALA A N 1
ATOM 1333 C CA . ALA A 1 167 ? -28.831 -3.484 22.441 1.00 45.59 167 ALA A CA 1
ATOM 1334 C C . ALA A 1 167 ? -28.250 -4.713 23.182 1.00 45.59 167 ALA A C 1
ATOM 1336 O O . ALA A 1 167 ? -28.695 -5.046 24.278 1.00 45.59 167 ALA A O 1
ATOM 1337 N N . ASN A 1 168 ? -27.242 -5.379 22.607 1.00 46.56 168 ASN A N 1
ATOM 1338 C CA . ASN A 1 168 ? -26.583 -6.549 23.165 1.00 46.56 168 ASN A CA 1
ATOM 1339 C C . ASN A 1 168 ? -25.060 -6.314 23.236 1.00 46.56 168 ASN A C 1
ATOM 1341 O O . ASN A 1 168 ? -24.359 -6.364 22.227 1.00 46.56 168 ASN A O 1
ATOM 1345 N N . VAL A 1 169 ? -24.546 -6.040 24.440 1.00 45.16 169 VAL A N 1
ATOM 1346 C CA . VAL A 1 169 ? -23.153 -5.625 24.754 1.00 45.16 169 VAL A CA 1
ATOM 1347 C C . VAL A 1 169 ? -22.170 -6.804 24.717 1.00 45.16 169 VAL A C 1
ATOM 1349 O O . VAL A 1 169 ? -21.188 -6.881 25.455 1.00 45.16 169 VAL A O 1
ATOM 1352 N N . LEU A 1 170 ? -22.414 -7.757 23.826 1.00 45.09 170 LEU A N 1
ATOM 1353 C CA . LEU A 1 170 ? -21.434 -8.784 23.518 1.00 45.09 170 LEU A CA 1
ATOM 1354 C C . LEU A 1 170 ? -20.343 -8.176 22.628 1.00 45.09 170 LEU A C 1
ATOM 1356 O O . LEU A 1 170 ? -20.631 -7.306 21.796 1.00 45.09 170 LEU A O 1
ATOM 1360 N N . PRO A 1 171 ? -19.074 -8.587 22.819 1.00 47.28 171 PRO A N 1
ATOM 1361 C CA . PRO A 1 171 ? -17.939 -7.959 22.167 1.00 47.28 171 PRO A CA 1
ATOM 1362 C C . PRO A 1 171 ? -18.156 -8.006 20.662 1.00 47.28 171 PRO A C 1
ATOM 1364 O O . PRO A 1 171 ? -18.144 -9.077 20.058 1.00 47.28 171 PRO A O 1
ATOM 1367 N N . HIS A 1 172 ? -18.349 -6.837 20.052 1.00 46.81 172 HIS A N 1
ATOM 1368 C CA . HIS A 1 172 ? -18.260 -6.720 18.608 1.00 46.81 172 HIS A CA 1
ATOM 1369 C C . HIS A 1 172 ? -16.908 -7.286 18.221 1.00 46.81 172 HIS A C 1
ATOM 1371 O O . HIS A 1 172 ? -15.881 -6.851 18.749 1.00 46.81 172 HIS A O 1
ATOM 1377 N N . ALA A 1 173 ? -16.941 -8.351 17.418 1.00 51.88 173 ALA A N 1
ATOM 1378 C CA . ALA A 1 173 ? -15.792 -9.185 17.131 1.00 51.88 173 ALA A CA 1
ATOM 1379 C C . ALA A 1 173 ? -14.675 -8.310 16.560 1.00 51.88 173 ALA A C 1
ATOM 1381 O O . ALA A 1 173 ? -14.649 -7.964 15.377 1.00 51.88 173 ALA A O 1
ATOM 1382 N N . ARG A 1 174 ? -13.749 -7.908 17.435 1.00 60.62 174 ARG A N 1
ATOM 1383 C CA . ARG A 1 174 ? -12.517 -7.250 17.037 1.00 60.62 174 ARG A CA 1
ATOM 1384 C C . ARG A 1 174 ? -11.834 -8.196 16.066 1.00 60.62 174 ARG A C 1
ATOM 1386 O O . ARG A 1 174 ? -11.687 -9.382 16.367 1.00 60.62 174 ARG A O 1
ATOM 1393 N N . LEU A 1 175 ? -11.429 -7.676 14.912 1.00 69.81 175 LEU A N 1
ATOM 1394 C CA . LEU A 1 175 ? -10.705 -8.476 13.935 1.00 69.81 175 LEU A CA 1
ATOM 1395 C C . LEU A 1 175 ? -9.502 -9.103 14.643 1.00 69.81 175 LEU A C 1
ATOM 1397 O O . LEU A 1 175 ? -8.733 -8.416 15.325 1.00 69.81 175 LEU A O 1
ATOM 1401 N N . SER A 1 176 ? -9.370 -10.424 14.532 1.00 78.38 176 SER A N 1
ATOM 1402 C CA . SER A 1 176 ? -8.219 -11.114 15.102 1.00 78.38 176 SER A CA 1
ATOM 1403 C C . SER A 1 176 ? -6.940 -10.551 14.475 1.00 78.38 176 SER A C 1
ATOM 1405 O O . SER A 1 176 ? -6.948 -10.054 13.346 1.00 78.38 176 SER A O 1
ATOM 1407 N N . LYS A 1 177 ? -5.803 -10.642 15.177 1.00 81.31 177 LYS A N 1
ATOM 1408 C CA . LYS A 1 177 ? -4.513 -10.204 14.609 1.00 81.31 177 LYS A CA 1
ATOM 1409 C C . LYS A 1 177 ? -4.235 -10.869 13.250 1.00 81.31 177 LYS A C 1
ATOM 1411 O O . LYS A 1 177 ? -3.704 -10.226 12.349 1.00 81.31 177 LYS A O 1
ATOM 1416 N N . ALA A 1 178 ? -4.622 -12.140 13.102 1.00 84.81 178 ALA A N 1
ATOM 1417 C CA . ALA A 1 178 ? -4.483 -12.895 11.860 1.00 84.81 178 ALA A CA 1
ATOM 1418 C C . ALA A 1 178 ? -5.351 -12.316 10.732 1.00 84.81 178 ALA A C 1
ATOM 1420 O O . ALA A 1 178 ? -4.861 -12.134 9.620 1.00 84.81 178 ALA A O 1
ATOM 1421 N N . GLU A 1 179 ? -6.599 -11.957 11.030 1.00 86.69 179 GLU A N 1
ATOM 1422 C CA . GLU A 1 179 ? -7.515 -11.353 10.060 1.00 86.69 179 GLU A CA 1
ATOM 1423 C C . GLU A 1 179 ? -7.050 -9.953 9.632 1.00 86.69 179 GLU A C 1
ATOM 1425 O O . GLU A 1 179 ? -7.034 -9.641 8.443 1.00 86.69 179 GLU A O 1
ATOM 1430 N N . ILE A 1 180 ? -6.565 -9.132 10.573 1.00 86.06 180 ILE A N 1
ATOM 1431 C CA . ILE A 1 180 ? -5.965 -7.822 10.263 1.00 86.06 180 ILE A CA 1
ATOM 1432 C C . ILE A 1 180 ? -4.768 -7.993 9.321 1.00 86.06 180 ILE A C 1
ATOM 1434 O O . ILE A 1 180 ? -4.673 -7.299 8.307 1.00 86.06 180 ILE A O 1
ATOM 1438 N N . LYS A 1 181 ? -3.871 -8.941 9.621 1.00 88.94 181 LYS A N 1
ATOM 1439 C CA . LYS A 1 181 ? -2.705 -9.234 8.777 1.00 88.94 181 LYS A CA 1
ATOM 1440 C C . LYS A 1 181 ? -3.123 -9.707 7.383 1.00 88.94 181 LYS A C 1
ATOM 1442 O O . LYS A 1 181 ? -2.523 -9.272 6.403 1.00 88.94 181 LYS A O 1
ATOM 1447 N N . LYS A 1 182 ? -4.156 -10.550 7.287 1.00 91.38 182 LYS A N 1
ATOM 1448 C CA . LYS A 1 182 ? -4.706 -11.039 6.015 1.00 91.38 182 LYS A CA 1
ATOM 1449 C C . LYS A 1 182 ? -5.269 -9.895 5.172 1.00 91.38 182 LYS A C 1
ATOM 1451 O O . LYS A 1 182 ? -4.874 -9.750 4.020 1.00 91.38 182 LYS A O 1
ATOM 1456 N N . ARG A 1 183 ? -6.109 -9.034 5.755 1.00 91.12 183 ARG A N 1
ATOM 1457 C CA . ARG A 1 183 ? -6.663 -7.852 5.069 1.00 91.12 183 ARG A CA 1
ATOM 1458 C C . ARG A 1 183 ? -5.568 -6.911 4.586 1.00 91.12 183 ARG A C 1
ATOM 1460 O O . ARG A 1 183 ? -5.584 -6.495 3.430 1.00 91.12 183 ARG A O 1
ATOM 1467 N N . LEU A 1 184 ? -4.587 -6.619 5.442 1.00 90.81 184 LEU A N 1
ATOM 1468 C CA . LEU A 1 184 ? -3.452 -5.774 5.078 1.00 90.81 184 LEU A CA 1
ATOM 1469 C C . LEU A 1 184 ? -2.633 -6.388 3.934 1.00 90.81 184 LEU A C 1
ATOM 1471 O O . LEU A 1 184 ? -2.233 -5.668 3.025 1.00 90.81 184 LEU A O 1
ATOM 1475 N N . ALA A 1 185 ? -2.422 -7.708 3.939 1.00 91.62 185 ALA A N 1
ATOM 1476 C CA . ALA A 1 185 ? -1.747 -8.410 2.851 1.00 91.62 185 ALA A CA 1
ATOM 1477 C C . ALA A 1 185 ? -2.522 -8.309 1.527 1.00 91.62 185 ALA A C 1
ATOM 1479 O O . ALA A 1 185 ? -1.917 -8.016 0.499 1.00 91.62 185 ALA A O 1
ATOM 1480 N N . SER A 1 186 ? -3.850 -8.468 1.547 1.00 93.06 186 SER A N 1
ATOM 1481 C CA . SER A 1 186 ? -4.695 -8.307 0.356 1.00 93.06 186 SER A CA 1
ATOM 1482 C C . SER A 1 186 ? -4.663 -6.880 -0.200 1.00 93.06 186 SER A C 1
ATOM 1484 O O . SER A 1 186 ? -4.518 -6.696 -1.408 1.00 93.06 186 SER A O 1
ATOM 1486 N N . ILE A 1 187 ? -4.729 -5.860 0.665 1.00 93.19 187 ILE A N 1
ATOM 1487 C CA . ILE A 1 187 ? -4.570 -4.457 0.246 1.00 93.19 187 ILE A CA 1
ATOM 1488 C C . ILE A 1 187 ? -3.167 -4.247 -0.327 1.00 93.19 187 ILE A C 1
ATOM 1490 O O . ILE A 1 187 ? -3.008 -3.611 -1.368 1.00 93.19 187 ILE A O 1
ATOM 1494 N N . ASN A 1 188 ? -2.139 -4.801 0.317 1.00 91.81 188 ASN A N 1
ATOM 1495 C CA . ASN A 1 188 ? -0.772 -4.672 -0.162 1.00 91.81 188 ASN A CA 1
ATOM 1496 C C . ASN A 1 188 ? -0.593 -5.239 -1.567 1.00 91.81 188 ASN A C 1
ATOM 1498 O O . ASN A 1 188 ? -0.122 -4.499 -2.432 1.00 91.81 188 ASN A O 1
ATOM 1502 N N . ALA A 1 189 ? -1.074 -6.461 -1.794 1.00 90.50 189 ALA A N 1
ATOM 1503 C CA . ALA A 1 189 ? -1.043 -7.126 -3.089 1.00 90.50 189 ALA A CA 1
ATOM 1504 C C . ALA A 1 189 ? -1.774 -6.323 -4.177 1.00 90.50 189 ALA A C 1
ATOM 1506 O O . ALA A 1 189 ? -1.209 -6.106 -5.245 1.00 90.50 189 ALA A O 1
ATOM 1507 N N . ARG A 1 190 ? -2.979 -5.802 -3.889 1.00 92.19 190 ARG A N 1
ATOM 1508 C CA . ARG A 1 190 ? -3.735 -4.959 -4.836 1.00 92.19 190 ARG A CA 1
ATOM 1509 C C . ARG A 1 190 ? -2.945 -3.720 -5.262 1.00 92.19 190 ARG A C 1
ATOM 1511 O O . ARG A 1 190 ? -2.923 -3.360 -6.428 1.00 92.19 190 ARG A O 1
ATOM 1518 N N . PHE A 1 191 ? -2.304 -3.036 -4.322 1.00 91.12 191 PHE A N 1
ATOM 1519 C CA . PHE A 1 191 ? -1.502 -1.852 -4.652 1.00 91.12 191 PHE A CA 1
ATOM 1520 C C . PHE A 1 191 ? -0.167 -2.209 -5.313 1.00 91.12 191 PHE A C 1
ATOM 1522 O O . PHE A 1 191 ? 0.365 -1.408 -6.073 1.00 91.12 191 PHE A O 1
ATOM 1529 N N . ASP A 1 192 ? 0.383 -3.396 -5.044 1.00 87.69 192 ASP A N 1
ATOM 1530 C CA . ASP A 1 192 ? 1.574 -3.879 -5.741 1.00 87.69 192 ASP A CA 1
ATOM 1531 C C . ASP A 1 192 ? 1.265 -4.202 -7.213 1.00 87.69 192 ASP A C 1
ATOM 1533 O O . ASP A 1 192 ? 2.102 -3.908 -8.064 1.00 87.69 192 ASP A O 1
ATOM 1537 N N . SER A 1 193 ? 0.066 -4.717 -7.526 1.00 85.06 193 SER A N 1
ATOM 1538 C CA . SER A 1 193 ? -0.370 -4.977 -8.909 1.00 85.06 193 SER A CA 1
ATOM 1539 C C . SER A 1 193 ? -0.713 -3.713 -9.699 1.00 85.06 193 SER A C 1
ATOM 1541 O O . SER A 1 193 ? -0.672 -3.738 -10.921 1.00 85.06 193 SER A O 1
ATOM 1543 N N . LEU A 1 194 ? -1.044 -2.609 -9.022 1.00 86.00 194 LEU A N 1
ATOM 1544 C CA . LEU A 1 194 ? -1.328 -1.308 -9.648 1.00 86.00 194 LEU A CA 1
ATOM 1545 C C . LEU A 1 194 ? -0.068 -0.462 -9.892 1.00 86.00 194 LEU A C 1
ATOM 1547 O O . LEU A 1 194 ? -0.168 0.683 -10.332 1.00 86.00 194 LEU A O 1
ATOM 1551 N N . ARG A 1 195 ? 1.125 -0.976 -9.568 1.00 87.00 195 ARG A N 1
ATOM 1552 C CA . ARG A 1 195 ? 2.367 -0.240 -9.817 1.00 87.00 195 ARG A CA 1
ATOM 1553 C C . ARG A 1 195 ? 2.577 -0.057 -11.320 1.00 87.00 195 ARG A C 1
ATOM 1555 O O . ARG A 1 195 ? 2.453 -1.039 -12.051 1.00 87.00 195 ARG A O 1
ATOM 1562 N N . PRO A 1 196 ? 2.986 1.143 -11.768 1.00 87.75 196 PRO A N 1
ATOM 1563 C CA . PRO A 1 196 ? 3.346 1.354 -13.160 1.00 87.75 196 PRO A CA 1
ATOM 1564 C C . PRO A 1 196 ? 4.413 0.359 -13.615 1.00 87.75 196 PRO A C 1
ATOM 1566 O O . PRO A 1 196 ? 5.401 0.112 -12.906 1.00 87.75 196 PRO A O 1
ATOM 1569 N N . ALA A 1 197 ? 4.206 -0.200 -14.804 1.00 89.56 197 ALA A N 1
ATOM 1570 C CA . ALA A 1 197 ? 5.188 -1.044 -15.456 1.00 89.56 197 ALA A CA 1
ATOM 1571 C C . ALA A 1 197 ? 6.439 -0.221 -15.760 1.00 89.56 197 ALA A C 1
ATOM 1573 O O . ALA A 1 197 ? 6.374 0.909 -16.248 1.00 89.56 197 ALA A O 1
ATOM 1574 N N . ARG A 1 198 ? 7.599 -0.778 -15.431 1.00 90.62 198 ARG A N 1
ATOM 1575 C CA . ARG A 1 198 ? 8.884 -0.103 -15.598 1.00 90.62 198 ARG A CA 1
ATOM 1576 C C . ARG A 1 198 ? 9.860 -1.026 -16.284 1.00 90.62 198 ARG A C 1
ATOM 1578 O O . ARG A 1 198 ? 9.805 -2.240 -16.123 1.00 90.62 198 ARG A O 1
ATOM 1585 N N . LEU A 1 199 ? 10.778 -0.447 -17.030 1.00 91.31 199 LEU A N 1
ATOM 1586 C CA . LEU A 1 199 ? 11.805 -1.182 -17.735 1.00 91.31 199 LEU A CA 1
ATOM 1587 C C . LEU A 1 199 ? 13.151 -0.548 -17.425 1.00 91.31 199 LEU A C 1
ATOM 1589 O O . LEU A 1 199 ? 13.365 0.640 -17.647 1.00 91.31 199 LEU A O 1
ATOM 1593 N N . ARG A 1 200 ? 14.057 -1.350 -16.872 1.00 91.56 200 ARG A N 1
ATOM 1594 C CA . ARG A 1 200 ? 15.447 -0.979 -16.645 1.00 91.56 200 ARG A CA 1
ATOM 1595 C C . ARG A 1 200 ? 16.340 -1.761 -17.587 1.00 91.56 200 ARG A C 1
ATOM 1597 O O . ARG A 1 200 ? 16.395 -2.986 -17.483 1.00 91.56 200 ARG A O 1
ATOM 1604 N N . VAL A 1 201 ? 17.095 -1.051 -18.416 1.00 91.06 201 VAL A N 1
ATOM 1605 C CA . VAL A 1 201 ? 18.146 -1.627 -19.258 1.00 91.06 201 VAL A CA 1
ATOM 1606 C C . VAL A 1 201 ? 19.476 -1.012 -18.859 1.00 91.06 201 VAL A C 1
ATOM 1608 O O . VAL A 1 201 ? 19.634 0.206 -18.826 1.00 91.06 201 VAL A O 1
ATOM 1611 N N . ARG A 1 202 ? 20.433 -1.868 -18.508 1.00 89.94 202 ARG A N 1
ATOM 1612 C CA . ARG A 1 202 ? 21.782 -1.459 -18.121 1.00 89.94 202 ARG A CA 1
ATOM 1613 C C . ARG A 1 202 ? 22.809 -2.202 -18.953 1.00 89.94 202 ARG A C 1
ATOM 1615 O O . ARG A 1 202 ? 22.848 -3.428 -18.880 1.00 89.94 202 ARG A O 1
ATOM 1622 N N . GLY A 1 203 ? 23.660 -1.473 -19.662 1.00 87.25 203 GLY A N 1
ATOM 1623 C CA . GLY A 1 203 ? 24.867 -1.987 -20.298 1.00 87.25 203 GLY A CA 1
ATOM 1624 C C . GLY A 1 203 ? 26.093 -1.601 -19.478 1.00 87.25 203 GLY A C 1
ATOM 1625 O O . GLY A 1 203 ? 26.230 -0.453 -19.070 1.00 87.25 203 GLY A O 1
ATOM 1626 N N . ARG A 1 204 ? 26.982 -2.551 -19.192 1.00 84.25 204 ARG A N 1
ATOM 1627 C CA . ARG A 1 204 ? 28.290 -2.267 -18.585 1.00 84.25 204 ARG A CA 1
ATOM 1628 C C . ARG A 1 204 ? 29.359 -3.180 -19.155 1.00 84.25 204 ARG A C 1
ATOM 1630 O O . ARG A 1 204 ? 29.072 -4.337 -19.477 1.00 84.25 204 ARG A O 1
ATOM 1637 N N . ARG A 1 205 ? 30.605 -2.722 -19.183 1.00 77.50 205 ARG A N 1
ATOM 1638 C CA . ARG A 1 205 ? 31.738 -3.602 -19.470 1.00 77.50 205 ARG A CA 1
ATOM 1639 C C . ARG A 1 205 ? 31.962 -4.572 -18.310 1.00 77.50 205 ARG A C 1
ATOM 1641 O O . ARG A 1 205 ? 31.901 -4.217 -17.135 1.00 77.50 205 ARG A O 1
ATOM 1648 N N . GLY A 1 206 ? 32.142 -5.838 -18.653 1.00 67.56 206 GLY A N 1
ATOM 1649 C CA . GLY A 1 206 ? 32.497 -6.908 -17.735 1.00 67.56 206 GLY A CA 1
ATOM 1650 C C . GLY A 1 206 ? 33.993 -6.909 -17.428 1.00 67.56 206 GLY A C 1
ATOM 1651 O O . GLY A 1 206 ? 34.806 -6.337 -18.157 1.00 67.56 206 GLY A O 1
ATOM 1652 N N . THR A 1 207 ? 34.361 -7.591 -16.346 1.00 57.72 207 THR A N 1
ATOM 1653 C CA . THR A 1 207 ? 35.738 -7.675 -15.848 1.00 57.72 207 THR A CA 1
ATOM 1654 C C . THR A 1 207 ? 36.702 -8.162 -16.938 1.00 57.72 207 THR A C 1
ATOM 1656 O O . THR A 1 207 ? 36.478 -9.206 -17.553 1.00 57.72 207 THR A O 1
ATOM 1659 N N . GLY A 1 208 ? 37.771 -7.398 -17.192 1.00 62.03 208 GLY A N 1
ATOM 1660 C CA . GLY A 1 208 ? 38.783 -7.706 -18.212 1.00 62.03 208 GLY A CA 1
ATOM 1661 C C . GLY A 1 208 ? 38.507 -7.129 -19.606 1.00 62.03 208 GLY A C 1
ATOM 1662 O O . GLY A 1 208 ? 39.179 -7.510 -20.560 1.00 62.03 208 GLY A O 1
ATOM 1663 N N . GLY A 1 209 ? 37.511 -6.249 -19.755 1.00 64.31 209 GLY A N 1
ATOM 1664 C CA . GLY A 1 209 ? 37.319 -5.429 -20.956 1.00 64.31 209 GLY A CA 1
ATOM 1665 C C . GLY A 1 209 ? 36.824 -6.179 -22.201 1.00 64.31 209 GLY A C 1
ATOM 1666 O O . GLY A 1 209 ? 36.668 -5.589 -23.265 1.00 64.31 209 GLY A O 1
ATOM 1667 N N . GLN A 1 210 ? 36.567 -7.481 -22.104 1.00 71.31 210 GLN A N 1
ATOM 1668 C CA . GLN A 1 210 ? 36.307 -8.347 -23.263 1.00 71.31 210 GLN A CA 1
ATOM 1669 C C . GLN A 1 210 ? 34.864 -8.851 -23.339 1.00 71.31 210 GLN A C 1
ATOM 1671 O O . GLN A 1 210 ? 34.542 -9.666 -24.209 1.00 71.31 210 GLN A O 1
ATOM 1676 N N . VAL A 1 211 ? 34.002 -8.405 -22.425 1.00 79.69 211 VAL A N 1
ATOM 1677 C CA . VAL A 1 211 ? 32.600 -8.813 -22.330 1.00 79.69 211 VAL A CA 1
ATOM 1678 C C . VAL A 1 211 ? 31.741 -7.579 -22.081 1.00 79.69 211 VAL A C 1
ATOM 1680 O O . VAL A 1 211 ? 32.073 -6.781 -21.215 1.00 79.69 211 VAL A O 1
ATOM 1683 N N . LEU A 1 212 ? 30.631 -7.446 -22.799 1.00 82.19 212 LEU A N 1
ATOM 1684 C CA . LEU A 1 212 ? 29.557 -6.503 -22.504 1.00 82.19 212 LEU A CA 1
ATOM 1685 C C . LEU A 1 212 ? 28.463 -7.235 -21.727 1.00 82.19 212 LEU A C 1
ATOM 1687 O O . LEU A 1 212 ? 27.921 -8.231 -22.209 1.00 82.19 212 LEU A O 1
ATOM 1691 N N . THR A 1 213 ? 28.162 -6.767 -20.520 1.00 86.44 213 THR A N 1
ATOM 1692 C CA . THR A 1 213 ? 27.084 -7.289 -19.680 1.00 86.44 213 THR A CA 1
ATOM 1693 C C . THR A 1 213 ? 25.870 -6.382 -19.796 1.00 86.44 213 THR A C 1
ATOM 1695 O O . THR A 1 213 ? 25.929 -5.207 -19.437 1.00 86.44 213 THR A O 1
ATOM 1698 N N . ILE A 1 214 ? 24.758 -6.952 -20.247 1.00 88.06 214 ILE A N 1
ATOM 1699 C CA . ILE A 1 214 ? 23.472 -6.277 -20.389 1.00 88.06 214 ILE A CA 1
ATOM 1700 C C . ILE A 1 214 ? 22.492 -6.891 -19.404 1.00 88.06 214 ILE A C 1
ATOM 1702 O O . ILE A 1 214 ? 22.322 -8.106 -19.361 1.00 88.06 214 ILE A O 1
ATOM 1706 N N . SER A 1 215 ? 21.844 -6.043 -18.620 1.00 89.19 215 SER A N 1
ATOM 1707 C CA . SER A 1 215 ? 20.802 -6.416 -17.673 1.00 89.19 215 SER A CA 1
ATOM 1708 C C . SER A 1 215 ? 19.503 -5.748 -18.090 1.00 89.19 215 SER A C 1
ATOM 1710 O O . SER A 1 215 ? 19.416 -4.522 -18.049 1.00 89.19 215 SER A O 1
ATOM 1712 N N . VAL A 1 216 ? 18.486 -6.547 -18.396 1.00 91.38 216 VAL A N 1
ATOM 1713 C CA . VAL A 1 216 ? 17.113 -6.081 -18.631 1.00 91.38 216 VAL A CA 1
ATOM 1714 C C . VAL A 1 216 ? 16.250 -6.530 -17.457 1.00 91.38 216 VAL A C 1
ATOM 1716 O O . VAL A 1 216 ? 16.309 -7.693 -17.055 1.00 91.38 216 VAL A O 1
ATOM 1719 N N . SER A 1 217 ? 15.479 -5.620 -16.867 1.00 90.50 217 SER A N 1
ATOM 1720 C CA . SER A 1 217 ? 14.623 -5.917 -15.719 1.00 90.50 217 SER A CA 1
ATOM 1721 C C . SER A 1 217 ? 13.340 -5.095 -15.720 1.00 90.50 217 SER A C 1
ATOM 1723 O O . SER A 1 217 ? 13.366 -3.921 -16.070 1.00 90.50 217 SER A O 1
ATOM 1725 N N . ASP A 1 218 ? 12.249 -5.671 -15.215 1.00 86.75 218 ASP A N 1
ATOM 1726 C CA . ASP A 1 218 ? 10.993 -4.951 -14.945 1.00 86.75 218 ASP A CA 1
ATOM 1727 C C . ASP A 1 218 ? 11.063 -3.980 -13.742 1.00 86.75 218 ASP A C 1
ATOM 1729 O O . ASP A 1 218 ? 10.074 -3.356 -13.356 1.00 86.75 218 ASP A O 1
ATOM 1733 N N . ALA A 1 219 ? 12.232 -3.880 -13.093 1.00 81.69 219 ALA A N 1
ATOM 1734 C CA . ALA A 1 219 ? 12.467 -3.094 -11.884 1.00 81.69 219 ALA A CA 1
ATOM 1735 C C . ALA A 1 219 ? 11.464 -3.379 -10.738 1.00 81.69 219 ALA A C 1
ATOM 1737 O O . ALA A 1 219 ? 11.308 -2.544 -9.835 1.00 81.69 219 ALA A O 1
ATOM 1738 N N . GLY A 1 220 ? 10.796 -4.539 -10.761 1.00 74.56 220 GLY A N 1
ATOM 1739 C CA . GLY A 1 220 ? 9.779 -4.968 -9.805 1.00 74.56 220 GLY A CA 1
ATOM 1740 C C . GLY A 1 220 ? 10.342 -5.443 -8.462 1.00 74.56 220 GLY A C 1
ATOM 1741 O O . GLY A 1 220 ? 11.545 -5.397 -8.199 1.00 74.56 220 GLY A O 1
ATOM 1742 N N . ARG A 1 221 ? 9.454 -5.898 -7.569 1.00 69.31 221 ARG A N 1
ATOM 1743 C CA . ARG A 1 221 ? 9.814 -6.597 -6.322 1.00 69.31 221 ARG A CA 1
ATOM 1744 C C . ARG A 1 221 ? 8.823 -7.749 -6.083 1.00 69.31 221 ARG A C 1
ATOM 1746 O O . ARG A 1 221 ? 7.721 -7.457 -5.622 1.00 69.31 221 ARG A O 1
ATOM 1753 N N . PRO A 1 222 ? 9.197 -9.015 -6.364 1.00 72.25 222 PRO A N 1
ATOM 1754 C CA . PRO A 1 222 ? 10.477 -9.452 -6.937 1.00 72.25 222 PRO A CA 1
ATOM 1755 C C . PRO A 1 222 ? 10.652 -8.974 -8.388 1.00 72.25 222 PRO A C 1
ATOM 1757 O O . PRO A 1 222 ? 9.676 -8.831 -9.114 1.00 72.25 222 PRO A O 1
ATOM 1760 N N . ALA A 1 223 ? 11.891 -8.684 -8.792 1.00 77.56 223 ALA A N 1
ATOM 1761 C CA . ALA A 1 223 ? 12.182 -8.216 -10.146 1.00 77.56 223 ALA A CA 1
ATOM 1762 C C . ALA A 1 223 ? 12.319 -9.401 -11.109 1.00 77.56 223 ALA A C 1
ATOM 1764 O O . ALA A 1 223 ? 13.134 -10.295 -10.864 1.00 77.56 223 ALA A O 1
ATOM 1765 N N . ARG A 1 224 ? 11.604 -9.380 -12.237 1.00 85.31 224 ARG A N 1
ATOM 1766 C CA . ARG A 1 224 ? 11.921 -10.234 -13.389 1.00 85.31 224 ARG A CA 1
ATOM 1767 C C . ARG A 1 224 ? 13.113 -9.598 -14.097 1.00 85.31 224 ARG A C 1
ATOM 1769 O O . ARG A 1 224 ? 13.013 -8.490 -14.622 1.00 85.31 224 ARG A O 1
ATOM 1776 N N . ARG A 1 225 ? 14.273 -10.256 -14.040 1.00 88.00 225 ARG A N 1
ATOM 1777 C CA . ARG A 1 225 ? 15.541 -9.765 -14.602 1.00 88.00 225 ARG A CA 1
ATOM 1778 C C . ARG A 1 225 ? 16.228 -10.855 -15.409 1.00 88.00 225 ARG A C 1
ATOM 1780 O O . ARG A 1 225 ? 16.282 -12.006 -14.980 1.00 88.00 225 ARG A O 1
ATOM 1787 N N . LYS A 1 226 ? 16.829 -10.466 -16.529 1.00 88.75 226 LYS A N 1
ATOM 1788 C CA . LYS A 1 226 ? 17.728 -11.308 -17.311 1.00 88.75 226 LYS A CA 1
ATOM 1789 C C . LYS A 1 226 ? 19.047 -10.583 -17.541 1.00 88.75 226 LYS A C 1
ATOM 1791 O O . LYS A 1 226 ? 19.073 -9.480 -18.083 1.00 88.75 226 LYS A O 1
ATOM 1796 N N . ASP A 1 227 ? 20.128 -11.246 -17.146 1.00 86.12 227 ASP A N 1
ATOM 1797 C CA . ASP A 1 227 ? 21.493 -10.821 -17.435 1.00 86.12 227 ASP A CA 1
ATOM 1798 C C . ASP A 1 227 ? 22.046 -11.578 -18.637 1.00 86.12 227 ASP A C 1
ATOM 1800 O O . ASP A 1 227 ? 21.847 -12.788 -18.788 1.00 86.12 227 ASP A O 1
ATOM 1804 N N . MET A 1 228 ? 22.757 -10.858 -19.493 1.00 85.75 228 MET A N 1
ATOM 1805 C CA . MET A 1 228 ? 23.297 -11.348 -20.749 1.00 85.75 228 MET A CA 1
ATOM 1806 C C . MET A 1 228 ? 24.735 -10.878 -20.899 1.00 85.75 228 MET A C 1
ATOM 1808 O O . MET A 1 228 ? 25.030 -9.699 -20.752 1.00 85.75 228 MET A O 1
ATOM 1812 N N . ASN A 1 229 ? 25.630 -11.807 -21.23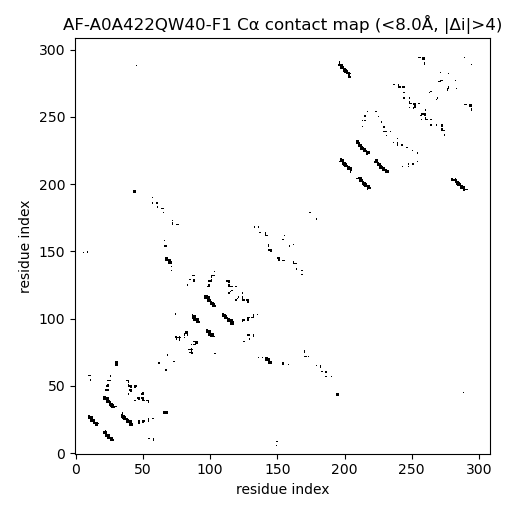1 1.00 84.50 229 ASN A N 1
ATOM 1813 C CA . ASN A 1 229 ? 27.041 -11.519 -21.464 1.00 84.50 229 ASN A CA 1
ATOM 1814 C C . ASN A 1 229 ? 27.369 -11.710 -22.950 1.00 84.50 229 ASN A C 1
ATOM 1816 O O . ASN A 1 229 ? 27.110 -12.775 -23.520 1.00 84.50 229 ASN A O 1
ATOM 1820 N N . ILE A 1 230 ? 27.948 -10.690 -23.579 1.00 83.12 230 ILE A N 1
ATOM 1821 C CA . ILE A 1 230 ? 28.318 -10.677 -24.998 1.00 83.12 230 ILE A CA 1
ATOM 1822 C C . ILE A 1 230 ? 29.835 -10.533 -25.102 1.00 83.12 230 ILE A C 1
ATOM 1824 O O . ILE A 1 230 ? 30.405 -9.549 -24.650 1.00 83.12 230 ILE A O 1
ATOM 1828 N N . LYS A 1 231 ? 30.515 -11.527 -25.685 1.00 79.88 231 LYS A N 1
ATOM 1829 C CA . LYS A 1 231 ? 31.979 -11.512 -25.850 1.00 79.88 231 LYS A CA 1
ATOM 1830 C C . LYS A 1 231 ? 32.385 -10.562 -26.988 1.00 79.88 231 LYS A C 1
ATOM 1832 O O . LYS A 1 231 ? 31.959 -10.763 -28.121 1.00 79.88 231 LYS A O 1
ATOM 1837 N N . MET A 1 232 ? 33.264 -9.604 -26.694 1.00 69.31 232 MET A N 1
ATOM 1838 C CA . MET A 1 232 ? 33.792 -8.589 -27.625 1.00 69.31 232 MET A CA 1
ATOM 1839 C C . MET A 1 232 ? 35.130 -8.989 -28.279 1.00 69.31 232 MET A C 1
ATOM 1841 O O . MET A 1 232 ? 35.517 -8.442 -29.300 1.00 69.31 232 MET A O 1
ATOM 1845 N N . LYS A 1 233 ? 35.818 -10.006 -27.741 1.00 59.41 233 LYS A N 1
ATOM 1846 C CA . LYS A 1 233 ? 37.220 -10.396 -28.028 1.00 59.41 233 LYS A CA 1
ATOM 1847 C C . LYS A 1 233 ? 37.603 -10.699 -29.500 1.00 59.41 233 LYS A C 1
ATOM 1849 O O . LYS A 1 233 ? 38.771 -10.952 -29.760 1.00 59.41 233 LYS A O 1
ATOM 1854 N N . ARG A 1 234 ? 36.649 -10.766 -30.438 1.00 59.81 234 ARG A N 1
ATOM 1855 C CA . ARG A 1 234 ? 36.865 -11.130 -31.861 1.00 59.81 234 ARG A CA 1
ATOM 1856 C C . ARG A 1 234 ? 35.892 -10.442 -32.833 1.00 59.81 234 ARG A C 1
ATOM 1858 O O . ARG A 1 234 ? 35.754 -10.895 -33.963 1.00 59.81 234 ARG A O 1
ATOM 1865 N N . ARG A 1 235 ? 35.127 -9.441 -32.387 1.00 65.44 235 ARG A N 1
ATOM 1866 C CA . ARG A 1 235 ? 34.060 -8.826 -33.193 1.00 65.44 235 ARG A CA 1
ATOM 1867 C C . ARG A 1 235 ? 34.202 -7.305 -33.170 1.00 65.44 235 ARG A C 1
ATOM 1869 O O . ARG A 1 235 ? 34.555 -6.787 -32.111 1.00 65.44 235 ARG A O 1
ATOM 1876 N N . PRO A 1 236 ? 33.896 -6.611 -34.281 1.00 78.38 236 PRO A N 1
ATOM 1877 C CA . PRO A 1 236 ? 33.731 -5.162 -34.259 1.00 78.38 236 PRO A CA 1
ATOM 1878 C C . PRO A 1 236 ? 32.696 -4.771 -33.199 1.00 78.38 236 PRO A C 1
ATOM 1880 O O . PRO A 1 236 ? 31.745 -5.526 -32.960 1.00 78.38 236 PRO A O 1
ATOM 1883 N N . LEU A 1 237 ? 32.879 -3.605 -32.575 1.00 77.25 237 LEU A N 1
ATOM 1884 C CA . LEU A 1 237 ? 31.958 -3.062 -31.573 1.00 77.25 237 LEU A CA 1
ATOM 1885 C C . LEU A 1 237 ? 30.520 -3.015 -32.111 1.00 77.25 237 LEU A C 1
ATOM 1887 O O . LEU A 1 237 ? 29.606 -3.483 -31.440 1.00 77.25 237 LEU A O 1
ATOM 1891 N N . GLU A 1 238 ? 30.354 -2.588 -33.361 1.00 82.38 238 GLU A N 1
ATOM 1892 C CA . GLU A 1 238 ? 29.076 -2.539 -34.081 1.00 82.38 238 GLU A CA 1
ATOM 1893 C C . GLU A 1 238 ? 28.348 -3.890 -34.070 1.00 82.38 238 GLU A C 1
ATOM 1895 O O . GLU A 1 238 ? 27.202 -3.997 -33.643 1.00 82.38 238 GLU A O 1
ATOM 1900 N N . VAL A 1 239 ? 29.046 -4.973 -34.427 1.00 84.75 239 VAL A N 1
ATOM 1901 C CA . VAL A 1 239 ? 28.475 -6.330 -34.448 1.00 84.75 239 VAL A CA 1
ATOM 1902 C C . VAL A 1 239 ? 28.117 -6.809 -33.036 1.00 84.75 239 VAL A C 1
ATOM 1904 O O . VAL A 1 239 ? 27.204 -7.620 -32.859 1.00 84.75 239 VAL A O 1
ATOM 1907 N N . ALA A 1 240 ? 28.843 -6.355 -32.011 1.00 82.38 240 ALA A N 1
ATOM 1908 C CA . ALA A 1 240 ? 28.509 -6.657 -30.622 1.00 82.38 240 ALA A CA 1
ATOM 1909 C C . ALA A 1 240 ? 27.266 -5.882 -30.147 1.00 82.38 240 ALA A C 1
ATOM 1911 O O . ALA A 1 240 ? 26.455 -6.465 -29.425 1.00 82.38 240 ALA A O 1
ATOM 1912 N N . LEU A 1 241 ? 27.100 -4.627 -30.578 1.00 85.00 241 LEU A N 1
ATOM 1913 C CA . LEU A 1 241 ? 25.951 -3.771 -30.271 1.00 85.00 241 LEU A CA 1
ATOM 1914 C C . LEU A 1 241 ? 24.681 -4.204 -31.022 1.00 85.00 241 LEU A C 1
ATOM 1916 O O . LEU A 1 241 ? 23.619 -4.278 -30.414 1.00 85.00 241 LEU A O 1
ATOM 1920 N N . MET A 1 242 ? 24.779 -4.648 -32.278 1.00 85.94 242 MET A N 1
ATOM 1921 C CA . MET A 1 242 ? 23.640 -5.256 -32.987 1.00 85.94 242 MET A CA 1
ATOM 1922 C C . MET A 1 242 ? 23.122 -6.504 -32.258 1.00 85.94 242 MET A C 1
ATOM 1924 O O . MET A 1 242 ? 21.931 -6.653 -32.001 1.00 85.94 242 MET A O 1
ATOM 1928 N N . LYS A 1 243 ? 24.032 -7.378 -31.810 1.00 86.50 243 LYS A N 1
ATOM 1929 C CA . LYS A 1 243 ? 23.661 -8.552 -31.001 1.00 86.50 243 LYS A CA 1
ATOM 1930 C C . LYS A 1 243 ? 23.134 -8.197 -29.617 1.00 86.50 243 LYS A C 1
ATOM 1932 O O . LYS A 1 243 ? 22.437 -9.005 -29.002 1.00 86.50 243 LYS A O 1
ATOM 1937 N N . ALA A 1 244 ? 23.534 -7.047 -29.084 1.00 86.25 244 ALA A N 1
ATOM 1938 C CA . ALA A 1 244 ? 22.972 -6.504 -27.860 1.00 86.25 244 ALA A CA 1
ATOM 1939 C C . ALA A 1 244 ? 21.517 -6.087 -28.081 1.00 86.25 244 ALA A C 1
ATOM 1941 O O . ALA A 1 244 ? 20.669 -6.511 -27.301 1.00 86.25 244 ALA A O 1
ATOM 1942 N N . ALA A 1 245 ? 21.242 -5.350 -29.160 1.00 89.56 245 ALA A N 1
ATOM 1943 C CA . ALA A 1 245 ? 19.908 -4.910 -29.555 1.00 89.56 245 ALA A CA 1
ATOM 1944 C C . ALA A 1 245 ? 18.940 -6.094 -29.712 1.00 89.56 245 ALA A C 1
ATOM 1946 O O . ALA A 1 245 ? 17.953 -6.156 -28.985 1.00 89.56 245 ALA A O 1
ATOM 1947 N N . GLU A 1 246 ? 19.289 -7.095 -30.531 1.00 90.38 246 GLU A N 1
ATOM 1948 C CA . GLU A 1 246 ? 18.468 -8.304 -30.747 1.00 90.38 246 GLU A CA 1
ATOM 1949 C C . GLU A 1 246 ? 18.109 -9.010 -29.427 1.00 90.38 246 GLU A C 1
ATOM 1951 O O . GLU A 1 246 ? 16.986 -9.459 -29.198 1.00 90.38 246 GLU A O 1
ATOM 1956 N N . LYS A 1 247 ? 19.083 -9.114 -28.515 1.00 89.94 247 LYS A N 1
ATOM 1957 C CA . LYS A 1 247 ? 18.886 -9.764 -27.215 1.00 89.94 247 LYS A CA 1
ATOM 1958 C C . LYS A 1 247 ? 18.057 -8.925 -26.249 1.00 89.94 247 LYS A C 1
ATOM 1960 O O . LYS A 1 247 ? 17.299 -9.497 -25.460 1.00 89.94 247 LYS A O 1
ATOM 1965 N N . ILE A 1 248 ? 18.230 -7.604 -26.266 1.00 90.38 248 ILE A N 1
ATOM 1966 C CA . ILE A 1 248 ? 17.428 -6.669 -25.474 1.00 90.38 248 ILE A CA 1
ATOM 1967 C C . ILE A 1 248 ? 15.973 -6.769 -25.925 1.00 90.38 248 ILE A C 1
ATOM 1969 O O . ILE A 1 248 ? 15.116 -7.052 -25.091 1.00 90.38 248 ILE A O 1
ATOM 1973 N N . GLU A 1 249 ? 15.717 -6.656 -27.227 1.00 92.62 249 GLU A N 1
ATOM 1974 C CA . GLU A 1 249 ? 14.386 -6.745 -27.829 1.00 92.62 249 GLU A CA 1
ATOM 1975 C C . GLU A 1 249 ? 13.690 -8.072 -27.492 1.00 92.62 249 GLU A C 1
ATOM 1977 O O . GLU A 1 249 ? 12.583 -8.079 -26.944 1.00 92.62 249 GLU A O 1
ATOM 1982 N N . ALA A 1 250 ? 14.369 -9.207 -27.697 1.00 91.88 250 ALA A N 1
ATOM 1983 C CA . ALA A 1 250 ? 13.829 -10.525 -27.361 1.00 91.88 250 ALA A CA 1
ATOM 1984 C C . ALA A 1 250 ? 13.509 -10.668 -25.861 1.00 91.88 250 ALA A C 1
ATOM 1986 O O . ALA A 1 250 ? 12.534 -11.313 -25.469 1.00 91.88 250 ALA A O 1
ATOM 1987 N N . THR A 1 251 ? 14.320 -10.056 -24.995 1.00 91.38 251 THR A N 1
ATOM 1988 C CA . THR A 1 251 ? 14.100 -10.106 -23.546 1.00 91.38 251 THR A CA 1
ATOM 1989 C C . THR A 1 251 ? 12.936 -9.222 -23.116 1.00 91.38 251 THR A C 1
ATOM 1991 O O . THR A 1 251 ? 12.136 -9.652 -22.286 1.00 91.38 251 THR A O 1
ATOM 1994 N N . ILE A 1 252 ? 12.818 -8.011 -23.668 1.00 92.06 252 ILE A N 1
ATOM 1995 C CA . ILE A 1 252 ? 11.682 -7.121 -23.394 1.00 92.06 252 ILE A CA 1
ATOM 1996 C C . ILE A 1 252 ? 10.389 -7.782 -23.869 1.00 92.06 252 ILE A C 1
ATOM 1998 O O . ILE A 1 252 ? 9.427 -7.815 -23.105 1.00 92.06 252 ILE A O 1
ATOM 2002 N N . THR A 1 253 ? 10.411 -8.408 -25.049 1.00 92.62 253 THR A N 1
ATOM 2003 C CA . THR A 1 253 ? 9.279 -9.167 -25.599 1.00 92.62 253 THR A CA 1
ATOM 2004 C C . THR A 1 253 ? 8.800 -10.256 -24.642 1.00 92.62 253 THR A C 1
ATOM 2006 O O . THR A 1 253 ? 7.604 -10.413 -24.431 1.00 92.62 253 THR A O 1
ATOM 2009 N N . ASN A 1 254 ? 9.727 -10.977 -24.007 1.00 90.94 254 ASN A N 1
ATOM 2010 C CA . ASN A 1 254 ? 9.393 -12.024 -23.040 1.00 90.94 254 ASN A CA 1
ATOM 2011 C C . ASN A 1 254 ? 8.904 -11.476 -21.680 1.00 90.94 254 ASN A C 1
ATOM 2013 O O . ASN A 1 254 ? 8.124 -12.122 -20.986 1.00 90.94 254 ASN A O 1
ATOM 2017 N N . ILE A 1 255 ? 9.382 -10.303 -21.250 1.00 88.62 255 ILE A N 1
ATOM 2018 C CA . ILE A 1 255 ? 8.953 -9.686 -19.979 1.00 88.62 255 ILE A CA 1
ATOM 2019 C C . ILE A 1 255 ? 7.578 -9.011 -20.123 1.00 88.62 255 ILE A C 1
ATOM 2021 O O . ILE A 1 255 ? 6.778 -9.055 -19.177 1.00 88.62 255 ILE A O 1
ATOM 2025 N N . TYR A 1 256 ? 7.335 -8.386 -21.276 1.00 90.38 256 TYR A N 1
ATOM 2026 C CA . TYR A 1 256 ? 6.141 -7.617 -21.611 1.00 90.38 256 TYR A CA 1
ATOM 2027 C C . TYR A 1 256 ? 5.478 -8.175 -22.880 1.00 90.38 256 TYR A C 1
ATOM 2029 O O . TYR A 1 256 ? 4.685 -9.105 -22.771 1.00 90.38 256 TYR A O 1
ATOM 2037 N N . ASN A 1 257 ? 5.780 -7.617 -24.056 1.00 92.31 257 ASN A N 1
ATOM 2038 C CA . ASN A 1 257 ? 5.293 -8.048 -25.371 1.00 92.31 257 ASN A CA 1
ATOM 2039 C C . ASN A 1 257 ? 6.132 -7.389 -26.492 1.00 92.31 257 ASN A C 1
ATOM 2041 O O . ASN A 1 257 ? 7.061 -6.623 -26.215 1.00 92.31 257 ASN A O 1
ATOM 2045 N N . ALA A 1 258 ? 5.812 -7.693 -27.753 1.00 92.81 258 ALA A N 1
ATOM 2046 C CA . ALA A 1 258 ? 6.535 -7.173 -28.915 1.00 92.81 258 ALA A CA 1
ATOM 2047 C C . ALA A 1 258 ? 6.393 -5.648 -29.087 1.00 92.81 258 ALA A C 1
ATOM 2049 O O . ALA A 1 258 ? 7.337 -4.993 -29.520 1.00 92.81 258 ALA A O 1
ATOM 2050 N N . ASP A 1 259 ? 5.251 -5.065 -28.720 1.00 92.50 259 ASP A N 1
ATOM 2051 C CA . ASP A 1 259 ? 4.995 -3.627 -28.873 1.00 92.50 259 ASP A CA 1
ATOM 2052 C C . ASP A 1 259 ? 5.848 -2.799 -27.914 1.00 92.50 259 ASP A C 1
ATOM 2054 O O . ASP A 1 259 ? 6.509 -1.846 -28.326 1.00 92.50 259 ASP A O 1
ATOM 2058 N N . ALA A 1 260 ? 5.939 -3.230 -26.654 1.00 92.19 260 ALA A N 1
ATOM 2059 C CA . ALA A 1 260 ? 6.833 -2.638 -25.668 1.00 92.19 260 ALA A CA 1
ATOM 2060 C C . ALA A 1 260 ? 8.313 -2.776 -26.068 1.00 92.19 260 ALA A C 1
ATOM 2062 O O . ALA A 1 260 ? 9.118 -1.893 -25.767 1.00 92.19 260 ALA A O 1
ATOM 2063 N N . ALA A 1 261 ? 8.686 -3.875 -26.735 1.00 92.00 261 ALA A N 1
ATOM 2064 C CA . ALA A 1 261 ? 10.045 -4.075 -27.228 1.00 92.00 261 ALA A CA 1
ATOM 2065 C C . ALA A 1 261 ? 10.379 -3.109 -28.371 1.00 92.00 261 ALA A C 1
ATOM 2067 O O . ALA A 1 261 ? 11.397 -2.423 -28.286 1.00 92.00 261 ALA A O 1
ATOM 2068 N N . ARG A 1 262 ? 9.501 -2.996 -29.377 1.00 92.94 262 ARG A N 1
ATOM 2069 C CA . ARG A 1 262 ? 9.658 -2.055 -30.497 1.00 92.94 262 ARG A CA 1
ATOM 2070 C C . ARG A 1 262 ? 9.747 -0.612 -30.013 1.00 92.94 262 ARG A C 1
ATOM 2072 O O . ARG A 1 262 ? 10.732 0.057 -30.298 1.00 92.94 262 ARG A O 1
ATOM 2079 N N . TRP A 1 263 ? 8.798 -0.190 -29.176 1.00 95.06 263 TRP A N 1
ATOM 2080 C CA . TRP A 1 263 ? 8.799 1.144 -28.571 1.00 95.06 263 TRP A CA 1
ATOM 2081 C C . TRP A 1 263 ? 10.118 1.466 -27.859 1.00 95.06 263 TRP A C 1
ATOM 2083 O O . TRP A 1 263 ? 10.705 2.519 -28.090 1.00 95.06 263 TRP A O 1
ATOM 2093 N N . PHE A 1 264 ? 10.623 0.553 -27.020 1.00 94.25 264 PHE A N 1
ATOM 2094 C CA . PHE A 1 264 ? 11.883 0.792 -26.318 1.00 94.25 264 PHE A CA 1
ATOM 2095 C C . PHE A 1 264 ? 13.065 0.907 -27.287 1.00 94.25 264 PHE A C 1
ATOM 2097 O O . PHE A 1 264 ? 13.954 1.735 -27.080 1.00 94.25 264 PHE A O 1
ATOM 2104 N N . MET A 1 265 ? 13.105 0.062 -28.319 1.00 93.06 265 MET A N 1
ATOM 2105 C CA . MET A 1 265 ? 14.184 0.087 -29.300 1.00 93.06 265 MET A CA 1
ATOM 2106 C C . MET A 1 265 ? 14.175 1.378 -30.122 1.00 93.06 265 MET A C 1
ATOM 2108 O O . MET A 1 265 ? 15.248 1.949 -30.312 1.00 93.06 265 MET A O 1
ATOM 2112 N N . ASP A 1 266 ? 13.000 1.868 -30.514 1.00 91.56 266 ASP A N 1
ATOM 2113 C CA . ASP A 1 266 ? 12.844 3.095 -31.300 1.00 91.56 266 ASP A CA 1
ATOM 2114 C C . ASP A 1 266 ? 13.154 4.359 -30.483 1.00 91.56 266 ASP A C 1
ATOM 2116 O O . ASP A 1 266 ? 13.956 5.184 -30.911 1.00 91.56 266 ASP A O 1
ATOM 2120 N N . GLU A 1 267 ? 12.598 4.489 -29.275 1.00 91.44 267 GLU A N 1
ATOM 2121 C CA . GLU A 1 267 ? 12.757 5.694 -28.438 1.00 91.44 267 GLU A CA 1
ATOM 2122 C C . GLU A 1 267 ? 14.114 5.772 -27.722 1.00 91.44 267 GLU A C 1
ATOM 2124 O O . GLU A 1 267 ? 14.607 6.852 -27.388 1.00 91.44 267 GLU A O 1
ATOM 2129 N N . HIS A 1 268 ? 14.716 4.620 -27.414 1.00 90.81 268 HIS A N 1
ATOM 2130 C CA . HIS A 1 268 ? 15.905 4.560 -26.562 1.00 90.81 268 HIS A CA 1
ATOM 2131 C C . HIS A 1 268 ? 17.014 3.682 -27.134 1.00 90.81 268 HIS A C 1
ATOM 2133 O O . HIS A 1 268 ? 18.186 4.052 -27.063 1.00 90.81 268 HIS A O 1
ATOM 2139 N N . GLY A 1 269 ? 16.676 2.514 -27.680 1.00 85.00 269 GLY A N 1
ATOM 2140 C CA . GLY A 1 269 ? 17.652 1.526 -28.141 1.00 85.00 269 GLY A CA 1
ATOM 2141 C C . GLY A 1 269 ? 18.582 2.049 -29.233 1.00 85.00 269 GLY A C 1
ATOM 2142 O O . GLY A 1 269 ? 19.787 1.828 -29.130 1.00 85.00 269 GLY A O 1
ATOM 2143 N N . GLN A 1 270 ? 18.049 2.776 -30.222 1.00 85.06 270 GLN A N 1
ATOM 2144 C CA . GLN A 1 270 ? 18.831 3.340 -31.329 1.00 85.06 270 GLN A CA 1
ATOM 2145 C C . GLN A 1 270 ? 19.936 4.278 -30.831 1.00 85.06 270 GLN A C 1
ATOM 2147 O O . GLN A 1 270 ? 21.073 4.147 -31.262 1.00 85.06 270 GLN A O 1
ATOM 2152 N N . HIS A 1 271 ? 19.634 5.155 -29.869 1.00 86.56 271 HIS A N 1
ATOM 2153 C CA . HIS A 1 271 ? 20.620 6.074 -29.299 1.00 86.56 271 HIS A CA 1
ATOM 2154 C C . HIS A 1 271 ? 21.570 5.384 -28.305 1.00 86.56 271 HIS A C 1
ATOM 2156 O O . HIS A 1 271 ? 22.764 5.656 -28.296 1.00 86.56 271 HIS A O 1
ATOM 2162 N N . LEU A 1 272 ? 21.066 4.489 -27.445 1.00 86.38 272 LEU A N 1
ATOM 2163 C CA . LEU A 1 272 ? 21.877 3.828 -26.407 1.00 86.38 272 LEU A CA 1
ATOM 2164 C C . LEU A 1 272 ? 22.886 2.818 -26.961 1.00 86.38 272 LEU A C 1
ATOM 2166 O O . LEU A 1 272 ? 23.867 2.500 -26.289 1.00 86.38 272 LEU A O 1
ATOM 2170 N N . LEU A 1 273 ? 22.600 2.254 -28.131 1.00 84.75 273 LEU A N 1
ATOM 2171 C CA . LEU A 1 273 ? 23.418 1.236 -28.785 1.00 84.75 273 LEU A CA 1
ATOM 2172 C C . LEU A 1 273 ? 24.054 1.755 -30.079 1.00 84.75 273 LEU A C 1
ATOM 2174 O O . LEU A 1 273 ? 24.559 0.945 -30.857 1.00 84.75 273 LEU A O 1
ATOM 2178 N N . ASP A 1 274 ? 24.041 3.071 -30.300 1.00 85.12 274 ASP A N 1
ATOM 2179 C CA . ASP A 1 274 ? 24.732 3.703 -31.419 1.00 85.12 274 ASP A CA 1
ATOM 2180 C C . ASP A 1 274 ? 26.256 3.576 -31.220 1.00 85.12 274 ASP A C 1
ATOM 2182 O O . ASP A 1 274 ? 26.794 4.077 -30.228 1.00 85.12 274 ASP A O 1
ATOM 2186 N N . PRO A 1 275 ? 26.984 2.915 -32.139 1.00 81.62 275 PRO A N 1
ATOM 2187 C CA . PRO A 1 275 ? 28.435 2.781 -32.057 1.00 81.62 275 PRO A CA 1
ATOM 2188 C C . PRO A 1 275 ? 29.191 4.114 -31.982 1.00 81.62 275 PRO A C 1
ATOM 2190 O O . PRO A 1 275 ? 30.313 4.126 -31.477 1.00 81.62 275 PRO A O 1
ATOM 2193 N N . ALA A 1 276 ? 28.611 5.210 -32.486 1.00 82.44 276 ALA A N 1
ATOM 2194 C CA . ALA A 1 276 ? 29.228 6.533 -32.468 1.00 82.44 276 ALA A CA 1
ATOM 2195 C C . ALA A 1 276 ? 29.147 7.226 -31.097 1.00 82.44 276 ALA A C 1
ATOM 2197 O O . ALA A 1 276 ? 30.017 8.036 -30.777 1.00 82.44 276 ALA A O 1
ATOM 2198 N N . SER A 1 277 ? 28.129 6.917 -30.288 1.00 80.94 277 SER A N 1
ATOM 2199 C CA . SER A 1 277 ? 27.875 7.567 -28.993 1.00 80.94 277 SER A CA 1
ATOM 2200 C C . SER A 1 277 ? 28.085 6.641 -27.790 1.00 80.94 277 SER A C 1
ATOM 2202 O O . SER A 1 277 ? 28.213 7.111 -26.659 1.00 80.94 277 SER A O 1
ATOM 2204 N N . PHE A 1 278 ? 28.136 5.327 -28.012 1.00 80.25 278 PHE A N 1
ATOM 2205 C CA . PHE A 1 278 ? 28.310 4.342 -26.955 1.00 80.25 278 PHE A CA 1
ATOM 2206 C C . PHE A 1 278 ? 29.732 4.377 -26.383 1.00 80.25 278 PHE A C 1
ATOM 2208 O O . PHE A 1 278 ? 30.679 3.913 -27.022 1.00 80.25 278 PHE A O 1
ATOM 2215 N N . ASP A 1 279 ? 29.864 4.838 -25.137 1.00 78.94 279 ASP A N 1
ATOM 2216 C CA . ASP A 1 279 ? 31.093 4.700 -24.356 1.00 78.94 279 ASP A CA 1
ATOM 2217 C C . ASP A 1 279 ? 31.125 3.335 -23.632 1.00 78.94 279 ASP A C 1
ATOM 2219 O O . ASP A 1 279 ? 30.319 3.076 -22.726 1.00 78.94 279 ASP A O 1
ATOM 2223 N N . PRO A 1 280 ? 32.059 2.430 -23.988 1.00 70.31 280 PRO A N 1
ATOM 2224 C CA . PRO A 1 280 ? 32.178 1.134 -23.336 1.00 70.31 280 PRO A CA 1
ATOM 2225 C C . PRO A 1 280 ? 32.659 1.202 -21.882 1.00 70.31 280 PRO A C 1
ATOM 2227 O O . PRO A 1 280 ? 32.379 0.263 -21.139 1.00 70.31 280 PRO A O 1
ATOM 2230 N N . GLU A 1 281 ? 33.407 2.229 -21.476 1.00 73.88 281 GLU A N 1
ATOM 2231 C CA . GLU A 1 281 ? 33.952 2.359 -20.118 1.00 73.88 281 GLU A CA 1
ATOM 2232 C C . GLU A 1 281 ? 32.906 2.897 -19.138 1.00 73.88 281 GLU A C 1
ATOM 2234 O O . GLU A 1 281 ? 32.779 2.378 -18.025 1.00 73.88 281 GLU A O 1
ATOM 2239 N N . GLU A 1 282 ? 32.106 3.876 -19.563 1.00 79.38 282 GLU A N 1
ATOM 2240 C CA . GLU A 1 282 ? 31.016 4.431 -18.753 1.00 79.38 282 GLU A CA 1
ATOM 2241 C C . GLU A 1 282 ? 29.784 3.503 -18.743 1.00 79.38 282 GLU A C 1
ATOM 2243 O O . GLU A 1 282 ? 29.161 3.259 -17.700 1.00 79.38 282 GLU A O 1
ATOM 2248 N N . GLY A 1 283 ? 29.472 2.898 -19.895 1.00 83.50 283 GLY A N 1
ATOM 2249 C CA . GLY A 1 283 ? 28.260 2.113 -20.097 1.00 83.50 283 GLY A CA 1
ATOM 2250 C C . GLY A 1 283 ? 26.993 2.971 -20.017 1.00 83.50 283 GLY A C 1
ATOM 2251 O O . GLY A 1 283 ? 27.023 4.187 -20.146 1.00 83.50 283 GLY A O 1
ATOM 2252 N N . PHE A 1 284 ? 25.840 2.337 -19.796 1.00 86.50 284 PHE A N 1
ATOM 2253 C CA . PHE A 1 284 ? 24.573 3.057 -19.659 1.00 86.50 284 PHE A CA 1
ATOM 2254 C C . PHE A 1 284 ? 23.626 2.374 -18.678 1.00 86.50 284 PHE A C 1
ATOM 2256 O O . PHE A 1 284 ? 23.667 1.159 -18.463 1.00 86.50 284 PHE A O 1
ATOM 2263 N N . SER A 1 285 ? 22.726 3.155 -18.087 1.00 90.00 285 SER A N 1
ATOM 2264 C CA . SER A 1 285 ? 21.648 2.657 -17.236 1.00 90.00 285 SER A CA 1
ATOM 2265 C C . SER A 1 285 ? 20.408 3.517 -17.419 1.00 90.00 285 SER A C 1
ATOM 2267 O O . SER A 1 285 ? 20.311 4.594 -16.840 1.00 90.00 285 SER A O 1
ATOM 2269 N N . VAL A 1 286 ? 19.428 2.996 -18.149 1.00 90.69 286 VAL A N 1
ATOM 2270 C CA . VAL A 1 286 ? 18.151 3.669 -18.390 1.00 90.69 286 VAL A CA 1
ATOM 2271 C C . VAL A 1 286 ? 17.041 2.964 -17.619 1.00 90.69 286 VAL A C 1
ATOM 2273 O O . VAL A 1 286 ? 16.981 1.735 -17.573 1.00 90.69 286 VAL A O 1
ATOM 2276 N N . LEU A 1 287 ? 16.184 3.751 -16.966 1.00 89.50 287 LEU A N 1
ATOM 2277 C CA . LEU A 1 287 ? 14.947 3.306 -16.328 1.00 89.50 287 LEU A CA 1
ATOM 2278 C C . LEU A 1 287 ? 13.804 4.134 -16.906 1.00 89.50 287 LEU A C 1
ATOM 2280 O O . LEU A 1 287 ? 13.781 5.345 -16.713 1.00 89.50 287 LEU A O 1
ATOM 2284 N N . VAL A 1 288 ? 12.853 3.469 -17.547 1.00 90.81 288 VAL A N 1
ATOM 2285 C CA . VAL A 1 288 ? 11.695 4.103 -18.185 1.00 90.81 288 VAL A CA 1
ATOM 2286 C C . VAL A 1 288 ? 10.400 3.486 -17.679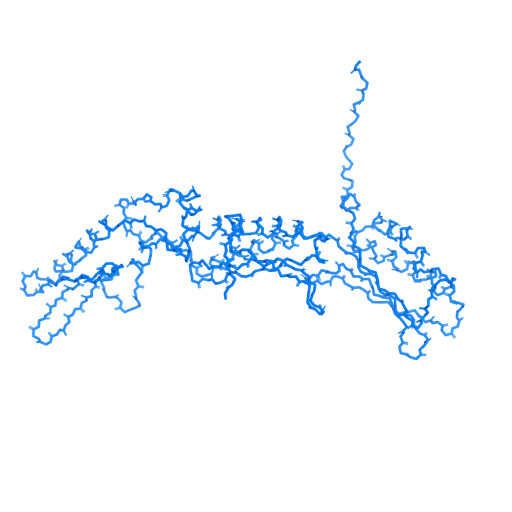 1.00 90.81 288 VAL A C 1
ATOM 2288 O O . VAL A 1 288 ? 10.386 2.360 -17.170 1.00 90.81 288 VAL A O 1
ATOM 2291 N N . PHE A 1 289 ? 9.313 4.240 -17.793 1.00 90.06 289 PHE A N 1
ATOM 2292 C CA . PHE A 1 289 ? 7.958 3.743 -17.580 1.00 90.06 289 PHE A CA 1
ATOM 2293 C C . PHE A 1 289 ? 7.440 3.203 -18.905 1.00 90.06 289 PHE A C 1
ATOM 2295 O O . PHE A 1 289 ? 7.527 3.899 -19.910 1.00 90.06 289 PHE A O 1
ATOM 2302 N N . VAL A 1 290 ? 6.939 1.969 -18.909 1.00 89.44 290 VAL A N 1
ATOM 2303 C CA . VAL A 1 290 ? 6.356 1.383 -20.119 1.00 89.44 290 VAL A CA 1
ATOM 2304 C C . VAL A 1 290 ? 4.949 1.970 -20.283 1.00 89.44 290 VAL A C 1
ATOM 2306 O O . VAL A 1 290 ? 4.168 1.871 -19.330 1.00 89.44 290 VAL A O 1
ATOM 2309 N N . PRO A 1 291 ? 4.623 2.594 -21.430 1.00 89.75 291 PRO A N 1
ATOM 2310 C CA . PRO A 1 291 ? 3.291 3.126 -21.692 1.00 89.75 291 PRO A CA 1
ATOM 2311 C C . PRO A 1 291 ? 2.207 2.066 -21.486 1.00 89.75 291 PRO A C 1
ATOM 2313 O O . PRO A 1 291 ? 2.362 0.919 -21.903 1.00 89.75 291 PRO A O 1
ATOM 2316 N N . VAL A 1 292 ? 1.110 2.452 -20.833 1.00 85.75 292 VAL A N 1
ATOM 2317 C CA . VAL A 1 292 ? 0.025 1.523 -20.477 1.00 85.75 292 VAL A CA 1
ATOM 2318 C C . VAL A 1 292 ? -0.652 0.959 -21.727 1.00 85.75 292 VAL A C 1
ATOM 2320 O O . VAL A 1 292 ? -0.951 -0.232 -21.759 1.00 85.75 292 VAL A O 1
ATOM 2323 N N . ASP A 1 293 ? -0.796 1.777 -22.768 1.00 88.00 293 ASP A N 1
ATOM 2324 C CA . ASP A 1 293 ? -1.442 1.404 -24.034 1.00 88.00 293 ASP A CA 1
ATOM 2325 C C . ASP A 1 293 ? -0.672 0.305 -24.785 1.00 88.00 293 ASP A C 1
ATOM 2327 O O . ASP A 1 293 ? -1.251 -0.468 -25.539 1.00 88.00 293 ASP A O 1
ATOM 2331 N N . LEU A 1 294 ? 0.636 0.179 -24.528 1.00 86.19 294 LEU A N 1
ATOM 2332 C CA . LEU A 1 294 ? 1.471 -0.886 -25.092 1.00 86.19 294 LEU A CA 1
ATOM 2333 C C . LEU A 1 294 ? 1.371 -2.195 -24.306 1.00 86.19 294 LEU A C 1
ATOM 2335 O O . LEU A 1 294 ? 1.943 -3.196 -24.719 1.00 86.19 294 LEU A O 1
ATOM 2339 N N . LEU A 1 295 ? 0.718 -2.199 -23.142 1.00 81.25 295 LEU A N 1
ATOM 2340 C CA . LEU A 1 295 ? 0.585 -3.372 -22.273 1.00 81.25 295 LEU A CA 1
ATOM 2341 C C . LEU A 1 295 ? -0.798 -4.010 -22.356 1.00 81.25 295 LEU A C 1
ATOM 2343 O O . LEU A 1 295 ? -0.953 -5.169 -21.964 1.00 81.25 295 LEU A O 1
ATOM 2347 N N . SER A 1 296 ? -1.793 -3.281 -22.859 1.00 72.00 296 SER A N 1
ATOM 2348 C CA . SER A 1 296 ? -3.057 -3.867 -23.281 1.00 72.00 296 SER A CA 1
ATOM 2349 C C . SER A 1 296 ? -2.803 -4.748 -24.495 1.00 72.00 296 SER A C 1
ATOM 2351 O O . SER A 1 296 ? -2.462 -4.266 -25.568 1.00 72.00 296 SER A O 1
ATOM 2353 N N . VAL A 1 297 ? -2.965 -6.058 -24.319 1.00 57.03 297 VAL A N 1
ATOM 2354 C CA . VAL A 1 297 ? -3.184 -6.950 -25.455 1.00 57.03 297 VAL A CA 1
ATOM 2355 C C . VAL A 1 297 ? -4.477 -6.469 -26.094 1.00 57.03 297 VAL A C 1
ATOM 2357 O O . VAL A 1 297 ? -5.489 -6.433 -25.394 1.00 57.03 297 VAL A O 1
ATOM 2360 N N . ASP A 1 298 ? -4.441 -6.081 -27.367 1.00 45.22 298 ASP A N 1
ATOM 2361 C CA . ASP A 1 298 ? -5.645 -5.873 -28.164 1.00 45.22 298 ASP A CA 1
ATOM 2362 C C . ASP A 1 298 ? -6.540 -7.111 -28.005 1.00 45.22 298 ASP A C 1
ATOM 2364 O O . ASP A 1 298 ? -6.365 -8.139 -28.664 1.00 45.22 298 ASP A O 1
ATOM 2368 N N . SER A 1 299 ? -7.519 -7.037 -27.104 1.00 41.22 299 SER A N 1
ATOM 2369 C CA . SER A 1 299 ? -8.737 -7.807 -27.245 1.00 41.22 299 SER A CA 1
ATOM 2370 C C . SER A 1 299 ? -9.412 -7.203 -28.462 1.00 41.22 299 SER A C 1
ATOM 2372 O O . SER A 1 299 ? -10.130 -6.211 -28.355 1.00 41.22 299 SER A O 1
ATOM 2374 N N . GLY A 1 300 ? -9.077 -7.752 -29.628 1.00 45.97 300 GLY A N 1
ATOM 2375 C CA . GLY A 1 300 ? -9.740 -7.455 -30.879 1.00 45.97 300 GLY A CA 1
ATOM 2376 C C . GLY A 1 300 ? -11.231 -7.731 -30.742 1.00 45.97 300 GLY A C 1
ATOM 2377 O O . GLY A 1 300 ? -11.692 -8.830 -31.018 1.00 45.97 300 GLY A O 1
ATOM 2378 N N . GLU A 1 301 ? -11.981 -6.712 -30.346 1.00 36.50 301 GLU A N 1
ATOM 2379 C CA . GLU A 1 301 ? -13.398 -6.581 -30.626 1.00 36.50 301 GLU A CA 1
ATOM 2380 C C . GLU A 1 301 ? -13.586 -5.338 -31.486 1.00 36.50 301 GLU A C 1
ATOM 2382 O O . GLU A 1 301 ? -13.654 -4.193 -31.046 1.00 36.50 301 GLU A O 1
ATOM 2387 N N . CYS A 1 302 ? -13.624 -5.634 -32.782 1.00 35.41 302 CYS A N 1
ATOM 2388 C CA . CYS A 1 302 ? -14.353 -4.907 -33.799 1.00 35.41 302 CYS A CA 1
ATOM 2389 C C . CYS A 1 302 ? -15.625 -4.256 -33.229 1.00 35.41 302 CYS A C 1
ATOM 2391 O O . CYS A 1 302 ? -16.556 -4.952 -32.833 1.00 35.41 302 CYS A O 1
ATOM 2393 N N . CYS A 1 303 ? -15.711 -2.931 -33.294 1.00 31.61 303 CYS A N 1
ATOM 2394 C CA . CYS A 1 303 ? -16.986 -2.249 -33.467 1.00 31.61 303 CYS A CA 1
ATOM 2395 C C . CYS A 1 303 ? -16.820 -1.182 -34.543 1.00 31.61 303 CYS A C 1
ATOM 2397 O O . CYS A 1 303 ? -16.392 -0.055 -34.309 1.00 31.61 303 CYS A O 1
ATOM 2399 N N . GLN A 1 304 ? -17.177 -1.590 -35.759 1.00 43.75 304 GLN A N 1
ATOM 2400 C CA . GLN A 1 304 ? -17.674 -0.681 -36.774 1.00 43.75 304 GLN A CA 1
ATOM 2401 C C . GLN A 1 304 ? -18.826 0.151 -36.192 1.00 43.75 304 GLN A C 1
ATOM 2403 O O . GLN A 1 304 ? -19.868 -0.387 -35.832 1.00 43.75 304 GLN A O 1
ATOM 2408 N N . SER A 1 305 ? -18.690 1.468 -36.225 1.00 37.03 305 SER A N 1
ATOM 2409 C CA . SER A 1 305 ? -19.818 2.381 -36.424 1.00 37.03 305 SER A CA 1
ATOM 2410 C C . SER A 1 305 ? -19.353 3.394 -37.467 1.00 37.03 305 SER A C 1
ATOM 2412 O O . SER A 1 305 ? -18.590 4.305 -37.166 1.00 37.03 305 SER A O 1
ATOM 2414 N N . ARG A 1 306 ? -19.506 3.091 -38.762 1.00 36.03 306 ARG A N 1
ATOM 2415 C CA . ARG A 1 306 ? -20.671 3.494 -39.573 1.00 36.03 306 ARG A CA 1
ATOM 2416 C C . ARG A 1 306 ? -21.167 4.901 -39.219 1.00 36.03 306 ARG A C 1
ATOM 2418 O O . ARG A 1 306 ? -21.887 5.086 -38.250 1.00 36.03 306 ARG A O 1
ATOM 2425 N N . ILE A 1 307 ? -20.735 5.845 -40.056 1.00 40.09 307 ILE A N 1
ATOM 2426 C CA . ILE A 1 307 ? -21.542 6.834 -40.793 1.00 40.09 307 ILE A CA 1
ATOM 2427 C C . ILE A 1 307 ? -23.026 6.871 -40.397 1.00 40.09 307 ILE A C 1
ATOM 2429 O O . ILE A 1 307 ? -23.681 5.832 -40.470 1.00 40.09 307 ILE A O 1
ATOM 2433 N N . LEU A 1 308 ? -23.497 8.093 -40.105 1.00 37.75 308 LEU A N 1
ATOM 2434 C CA . LEU A 1 308 ? -24.828 8.730 -40.257 1.00 37.75 308 LEU A CA 1
ATOM 2435 C C . LEU A 1 308 ? -24.943 9.737 -39.087 1.00 37.75 308 LEU A C 1
ATOM 2437 O O . LEU A 1 308 ? -24.815 9.318 -37.943 1.00 37.75 308 LEU A O 1
ATOM 2441 N N . SER A 1 309 ? -25.120 11.050 -39.228 1.00 38.53 309 SER A N 1
ATOM 2442 C CA . SER A 1 309 ? -25.423 11.973 -40.328 1.00 38.53 309 SER A CA 1
ATOM 2443 C C . SER A 1 309 ? -24.887 13.357 -39.953 1.00 38.53 309 SER A C 1
ATOM 2445 O O . SER A 1 309 ? -24.749 13.611 -38.736 1.00 38.53 309 SER A O 1
#

Mean predicted aligned error: 13.15 Å

Sequence (309 aa):
MPVFDDDSEYGIYRFEAHGHHGAKWRVSLSRQGHQIERTFCDSLYGSSMTCLIQARAYRDAVMAAIPPTTNHERVVRLRSDNQSGVSGVIFNEDDAHVSWIATFTSAKGRKSKRFSVKEHGNDQAKALAIAQRQEWLNAHPVNYVTFSPQAEEVARDRFKDRLETPANVLPHARLSKAEIKKRLASINARFDSLRPARLRVRGRRGTGGQVLTISVSDAGRPARRKDMNIKMKRRPLEVALMKAAEKIEATITNIYNADAARWFMDEHGQHLLDPASFDPEEGFSVLVFVPVDLLSVDSGECCQSRILS

Organism: NCBI:txid72022